Protein AF-A0A7W7U4E7-F1 (afdb_monomer_lite)

Foldseek 3Di:
DDQCLAPDLLVVLVVVLVVVVKDKDKDFPDDQLRFTKIKIWIDHFLDIFIAIATFQANNRRSNRGSVRRVVRVVCVVVVPDVVVVVVVVPPDDDDPPPSQGPVNVCPVPPVPPDDDRGDDGDDDPDPVVRVVVSVVSLVVVVQPDWDKDWPDDPVCPPDTDIDIDGPPDDDPPPVDDGPRNVVVVVVVVDDDDD

pLDDT: mean 81.16, std 17.43, range [37.5, 97.81]

InterPro domains:
  IPR003776 YcaO-like domain [PF02624] (6-170)
  IPR003776 YcaO-like domain [PS51664] (1-194)

Radius of gyration: 18.99 Å; chains: 1; bounding box: 51×54×40 Å

Organism: NCBI:txid2663842

Secondary structure (DSSP, 8-state):
--GGGS-HHHHHHHHHHHHTT-EEEEEE---TT---EEEEEEEETTEEEEEEEE-SSHHHHHHHHHHHHHHHHHHHHHT--HHHHHHHS--S-S-PPP---GGGGGGG--TT--PPPPPP----S-HHHHHHHHHHHHHHTT-----EEE---GGGTT---EEE--TT---S-TT---HHHHHHHHHHHS----

Sequence (194 aa):
MDPDTAPGRAREAAERLRRAGHVVRVLDITSEVEVPTFMVTVWRGLDRAEGYGTHPDPGTAVEMALLEAAQSIACSVAGGREDLTIRARSLGRHERPRPIAHEDAWFWLDPDVITAPLPRGHTGDDVLDDLRWTLRRVADAGVAHVPVLDLSRPETAPGHVVRVIVPGLESNNPFATGERARLTLLRDLLPRWS

Structure (mmCIF, N/CA/C/O backbone):
data_AF-A0A7W7U4E7-F1
#
_entry.id   AF-A0A7W7U4E7-F1
#
loop_
_atom_site.group_PDB
_atom_site.id
_atom_site.type_symbol
_atom_site.label_atom_id
_atom_site.label_alt_id
_atom_site.label_comp_id
_atom_site.label_asym_id
_atom_site.label_entity_id
_atom_site.label_seq_id
_atom_site.pdbx_PDB_ins_code
_atom_site.Cartn_x
_atom_site.Cartn_y
_atom_site.Cartn_z
_atom_site.occupancy
_atom_site.B_iso_or_equiv
_atom_site.auth_seq_id
_atom_site.auth_comp_id
_atom_site.auth_asym_id
_atom_site.auth_atom_id
_atom_site.pdbx_PDB_model_num
ATOM 1 N N . MET A 1 1 ? 1.672 -8.426 -11.308 1.00 82.38 1 MET A N 1
ATOM 2 C CA . MET A 1 1 ? 0.392 -7.904 -11.826 1.00 82.38 1 MET A CA 1
ATOM 3 C C . MET A 1 1 ? 0.635 -7.070 -13.060 1.00 82.38 1 MET A C 1
ATOM 5 O O . MET A 1 1 ? 1.649 -6.378 -13.114 1.00 82.38 1 MET A O 1
ATOM 9 N N . ASP A 1 2 ? -0.253 -7.171 -14.045 1.00 80.75 2 ASP A N 1
ATOM 10 C CA . ASP A 1 2 ? -0.179 -6.355 -15.255 1.00 80.75 2 ASP A CA 1
ATOM 11 C C . ASP A 1 2 ? -0.739 -4.942 -14.988 1.00 80.75 2 ASP A C 1
ATOM 13 O O . ASP A 1 2 ? -1.956 -4.796 -14.828 1.00 80.75 2 ASP A O 1
ATOM 17 N N . PRO A 1 3 ? 0.097 -3.885 -14.934 1.00 75.75 3 PRO A N 1
ATOM 18 C CA . PRO A 1 3 ? -0.392 -2.522 -14.734 1.00 75.75 3 PRO A CA 1
ATOM 19 C C . PRO A 1 3 ? -1.245 -2.017 -15.909 1.00 75.75 3 PRO A C 1
ATOM 21 O O . PRO A 1 3 ? -1.985 -1.053 -15.734 1.00 75.75 3 PRO A O 1
ATOM 24 N N . ASP A 1 4 ? -1.190 -2.657 -17.082 1.00 80.50 4 ASP A N 1
ATOM 25 C CA . ASP A 1 4 ? -2.022 -2.295 -18.233 1.00 80.50 4 ASP A CA 1
ATOM 26 C C . ASP A 1 4 ? -3.486 -2.736 -18.052 1.00 80.50 4 ASP A C 1
ATOM 28 O O . ASP A 1 4 ? -4.386 -2.192 -18.697 1.00 80.50 4 ASP A O 1
ATOM 32 N N . THR A 1 5 ? -3.738 -3.654 -17.111 1.00 80.44 5 THR A N 1
ATOM 33 C CA . THR A 1 5 ? -5.087 -4.047 -16.664 1.00 80.44 5 THR A CA 1
ATOM 34 C C . THR A 1 5 ? -5.645 -3.150 -15.556 1.00 80.44 5 THR A C 1
ATOM 36 O O . THR A 1 5 ? -6.804 -3.304 -15.169 1.00 80.44 5 THR A O 1
ATOM 39 N N . ALA A 1 6 ? -4.844 -2.214 -15.036 1.00 80.81 6 ALA A N 1
ATOM 40 C CA . ALA A 1 6 ? -5.270 -1.311 -13.979 1.00 80.81 6 ALA A CA 1
ATOM 41 C C . ALA A 1 6 ? -6.198 -0.201 -14.518 1.00 80.81 6 ALA A C 1
ATOM 43 O O . ALA A 1 6 ? -6.052 0.238 -15.664 1.00 80.81 6 ALA A O 1
ATOM 44 N N . PRO A 1 7 ? -7.153 0.293 -13.710 1.00 78.50 7 PRO A N 1
ATOM 45 C CA . PRO A 1 7 ? -8.040 1.377 -14.117 1.00 78.50 7 PRO A CA 1
ATOM 46 C C . PRO A 1 7 ? -7.287 2.702 -14.330 1.00 78.50 7 PRO A C 1
ATOM 48 O O . PRO A 1 7 ? -6.162 2.896 -13.867 1.00 78.50 7 PRO A O 1
ATOM 51 N N . GLY A 1 8 ? -7.939 3.617 -15.057 1.00 85.31 8 GLY A N 1
ATOM 52 C CA . GLY A 1 8 ? -7.348 4.750 -15.784 1.00 85.31 8 GLY A CA 1
ATOM 53 C C . GLY A 1 8 ? -6.124 5.430 -15.164 1.00 85.31 8 GLY A C 1
ATOM 54 O O . GLY A 1 8 ? -5.094 5.520 -15.827 1.00 85.31 8 GLY A O 1
ATOM 55 N N . ARG A 1 9 ? -6.207 5.891 -13.910 1.00 90.88 9 ARG A N 1
ATOM 56 C CA . ARG A 1 9 ? -5.117 6.653 -13.275 1.00 90.88 9 ARG A CA 1
ATOM 57 C C . ARG A 1 9 ? -3.878 5.817 -12.966 1.00 90.88 9 ARG A C 1
ATOM 59 O O . ARG A 1 9 ? -2.764 6.269 -13.224 1.00 90.88 9 ARG A O 1
ATOM 66 N N . ALA A 1 10 ? -4.057 4.590 -12.482 1.00 92.19 10 ALA A N 1
ATOM 67 C CA . ALA A 1 10 ? -2.950 3.668 -12.238 1.00 92.19 10 ALA A CA 1
ATOM 68 C C . ALA A 1 10 ? -2.211 3.346 -13.544 1.00 92.19 10 ALA A C 1
ATOM 70 O O . ALA A 1 10 ? -0.985 3.455 -13.621 1.00 92.19 10 ALA A O 1
ATOM 71 N N . ARG A 1 11 ? -2.962 3.036 -14.607 1.00 93.06 11 ARG A N 1
ATOM 72 C CA . ARG A 1 11 ? -2.384 2.798 -15.932 1.00 93.06 11 ARG A CA 1
ATOM 73 C C . ARG A 1 11 ? -1.654 4.034 -16.462 1.00 93.06 11 ARG A C 1
ATOM 75 O O . ARG A 1 11 ? -0.524 3.922 -16.932 1.00 93.06 11 ARG A O 1
ATOM 82 N N . GLU A 1 12 ? -2.250 5.219 -16.343 1.00 94.31 12 GLU A N 1
ATOM 83 C CA . GLU A 1 12 ? -1.622 6.471 -16.774 1.00 94.31 12 GLU A CA 1
ATOM 84 C C . GLU A 1 12 ? -0.296 6.734 -16.038 1.00 94.31 12 GLU A C 1
ATOM 86 O O . GLU A 1 12 ? 0.702 7.111 -16.662 1.00 94.31 12 GLU A O 1
ATOM 91 N N . ALA A 1 13 ? -0.255 6.513 -14.721 1.00 94.38 13 ALA A N 1
ATOM 92 C CA . ALA A 1 13 ? 0.961 6.653 -13.925 1.00 94.38 13 ALA A CA 1
ATOM 93 C C . ALA A 1 13 ? 2.056 5.670 -14.379 1.00 94.38 13 ALA A C 1
ATOM 95 O O . ALA A 1 13 ? 3.207 6.074 -14.579 1.00 94.38 13 ALA A O 1
ATOM 96 N N . ALA A 1 14 ? 1.698 4.406 -14.628 1.00 94.38 14 ALA A N 1
ATOM 97 C CA . ALA A 1 14 ? 2.624 3.401 -15.146 1.00 94.38 14 ALA A CA 1
ATOM 98 C C . ALA A 1 14 ? 3.159 3.768 -16.542 1.00 94.38 14 ALA A C 1
ATOM 100 O O . ALA A 1 14 ? 4.367 3.691 -16.783 1.00 94.38 14 ALA A O 1
ATOM 101 N N . GLU A 1 15 ? 2.296 4.229 -17.451 1.00 94.75 15 GLU A N 1
ATOM 102 C CA . GLU A 1 15 ? 2.693 4.692 -18.786 1.00 94.75 15 GLU A CA 1
ATOM 103 C C . GLU A 1 15 ? 3.637 5.902 -18.717 1.00 94.75 15 GLU A C 1
ATOM 105 O O . GLU A 1 15 ? 4.620 5.963 -19.459 1.00 94.75 15 GLU A O 1
ATOM 110 N N . ARG A 1 16 ? 3.380 6.866 -17.821 1.00 95.25 16 ARG A N 1
ATOM 111 C CA . ARG A 1 16 ? 4.257 8.032 -17.607 1.00 95.25 16 ARG A CA 1
ATOM 112 C C . ARG A 1 16 ? 5.653 7.610 -17.143 1.00 95.25 16 ARG A C 1
ATOM 114 O O . ARG A 1 16 ? 6.639 8.089 -17.703 1.00 95.25 16 ARG A O 1
ATOM 121 N N . LEU A 1 17 ? 5.741 6.691 -16.180 1.00 94.12 17 LEU A N 1
ATOM 122 C CA . LEU A 1 17 ? 7.013 6.148 -15.689 1.00 94.12 17 LEU A CA 1
ATOM 123 C C . LEU A 1 17 ? 7.771 5.396 -16.794 1.00 94.12 17 LEU A C 1
ATOM 125 O O . LEU A 1 17 ? 8.955 5.656 -17.016 1.00 94.12 17 LEU A O 1
ATOM 129 N N . ARG A 1 18 ? 7.080 4.533 -17.548 1.00 94.12 18 ARG A N 1
ATOM 130 C CA . ARG A 1 18 ? 7.664 3.802 -18.685 1.00 94.12 18 ARG A CA 1
ATOM 131 C C . ARG A 1 18 ? 8.194 4.746 -19.765 1.00 94.12 18 ARG A C 1
ATOM 133 O O . ARG A 1 18 ? 9.319 4.575 -20.227 1.00 94.12 18 ARG A O 1
ATOM 140 N N . ARG A 1 19 ? 7.439 5.793 -20.122 1.00 95.38 19 ARG A N 1
ATOM 141 C CA . ARG A 1 19 ? 7.876 6.824 -21.086 1.00 95.38 19 ARG A CA 1
ATOM 142 C C . ARG A 1 19 ? 9.098 7.610 -20.616 1.00 95.38 19 ARG A C 1
ATOM 144 O O . ARG A 1 19 ? 9.885 8.046 -21.449 1.00 95.38 19 ARG A O 1
ATOM 151 N N . ALA A 1 20 ? 9.283 7.766 -19.308 1.00 92.75 20 ALA A N 1
ATOM 152 C CA . ALA A 1 20 ? 10.484 8.363 -18.726 1.00 92.75 20 ALA A CA 1
ATOM 153 C C . ALA A 1 20 ? 11.697 7.402 -18.689 1.00 92.75 20 ALA A C 1
ATOM 155 O O . ALA A 1 20 ? 12.756 7.763 -18.172 1.00 92.75 20 ALA A O 1
ATOM 156 N N . GLY A 1 21 ? 11.567 6.197 -19.257 1.00 91.25 21 GLY A N 1
ATOM 157 C CA . GLY A 1 21 ? 12.629 5.198 -19.352 1.00 91.25 21 GLY A CA 1
ATOM 158 C C . GLY A 1 21 ? 12.721 4.272 -18.142 1.00 91.25 21 GLY A C 1
ATOM 159 O O . GLY A 1 21 ? 13.743 3.605 -17.983 1.00 91.25 21 GLY A O 1
ATOM 160 N N . HIS A 1 22 ? 11.694 4.235 -17.284 1.00 91.25 22 HIS A N 1
ATOM 161 C CA . HIS A 1 22 ? 11.667 3.313 -16.155 1.00 91.25 22 HIS A CA 1
ATOM 162 C C . HIS A 1 22 ? 11.083 1.951 -16.538 1.00 91.25 22 HIS A C 1
ATOM 164 O O . HIS A 1 22 ? 10.021 1.854 -17.154 1.00 91.25 22 HIS A O 1
ATOM 170 N N . VAL A 1 23 ? 11.725 0.883 -16.079 1.00 89.94 23 VAL A N 1
ATOM 171 C CA . VAL A 1 23 ? 11.101 -0.438 -15.999 1.00 89.94 23 VAL A CA 1
ATOM 172 C C . VAL A 1 23 ? 10.193 -0.446 -14.775 1.00 89.94 23 VAL A C 1
ATOM 174 O O . VAL A 1 23 ? 10.655 -0.137 -13.683 1.00 89.94 23 VAL A O 1
ATOM 177 N N . VAL A 1 24 ? 8.914 -0.789 -14.947 1.00 90.06 24 VAL A N 1
ATOM 178 C CA . VAL A 1 24 ? 7.913 -0.834 -13.865 1.00 90.06 24 VAL A CA 1
ATOM 179 C C . VAL A 1 24 ? 7.523 -2.284 -13.591 1.00 90.06 24 VAL A C 1
ATOM 181 O O . VAL A 1 24 ? 7.241 -3.041 -14.529 1.00 90.06 24 VAL A O 1
ATOM 184 N N . ARG A 1 25 ? 7.492 -2.680 -12.318 1.00 88.94 25 ARG A N 1
ATOM 185 C CA . ARG A 1 25 ? 6.944 -3.964 -11.862 1.00 88.94 25 ARG A CA 1
ATOM 186 C C . ARG A 1 25 ? 5.969 -3.737 -10.720 1.00 88.94 25 ARG A C 1
ATOM 188 O O . ARG A 1 25 ? 6.231 -2.919 -9.846 1.00 88.94 25 ARG A O 1
ATOM 195 N N . VAL A 1 26 ? 4.869 -4.483 -10.747 1.00 90.50 26 VAL A N 1
ATOM 196 C CA . VAL A 1 26 ? 3.835 -4.478 -9.711 1.00 90.50 26 VAL A CA 1
ATOM 197 C C . VAL A 1 26 ? 3.745 -5.883 -9.131 1.00 90.50 26 VAL A C 1
ATOM 199 O O . VAL A 1 26 ? 3.406 -6.828 -9.851 1.00 90.50 26 VAL A O 1
ATOM 202 N N . LEU A 1 27 ? 4.051 -6.018 -7.847 1.00 89.31 27 LEU A N 1
ATOM 203 C CA . LEU A 1 27 ? 3.902 -7.244 -7.079 1.00 89.31 27 LEU A CA 1
ATOM 204 C C . LEU A 1 27 ? 2.657 -7.131 -6.201 1.00 89.31 27 LEU A C 1
ATOM 206 O O . LEU A 1 27 ? 2.470 -6.132 -5.511 1.00 89.31 27 LEU A O 1
ATOM 210 N N . ASP A 1 28 ? 1.818 -8.158 -6.244 1.00 90.50 28 ASP A N 1
ATOM 211 C CA . ASP A 1 28 ? 0.749 -8.333 -5.266 1.00 90.50 28 ASP A CA 1
ATOM 212 C C . ASP A 1 28 ? 1.358 -8.940 -4.002 1.00 90.50 28 ASP A C 1
ATOM 214 O O . ASP A 1 28 ? 1.976 -10.005 -4.054 1.00 90.50 28 ASP A O 1
ATOM 218 N N . ILE A 1 29 ? 1.238 -8.211 -2.898 1.00 89.94 29 ILE A N 1
ATOM 219 C CA . ILE A 1 29 ? 1.704 -8.614 -1.571 1.00 89.94 29 ILE A CA 1
ATOM 220 C C . ILE A 1 29 ? 0.529 -8.656 -0.583 1.00 89.94 29 ILE A C 1
ATOM 222 O O . ILE A 1 29 ? 0.727 -8.505 0.625 1.00 89.94 29 ILE A O 1
ATOM 226 N N . THR A 1 30 ? -0.701 -8.828 -1.084 1.00 91.56 30 THR A N 1
ATOM 227 C CA . THR A 1 30 ? -1.892 -8.982 -0.254 1.00 91.56 30 THR A CA 1
ATOM 228 C C . THR A 1 30 ? -1.708 -10.144 0.714 1.00 91.56 30 THR A C 1
ATOM 230 O O . THR A 1 30 ? -1.445 -11.287 0.340 1.00 91.56 30 THR A O 1
ATOM 233 N N . SER A 1 31 ? -1.835 -9.810 1.996 1.00 90.38 31 SER A N 1
ATOM 234 C CA . SER A 1 31 ? -1.739 -10.758 3.103 1.00 90.38 31 SER A CA 1
ATOM 235 C C . SER A 1 31 ? -3.065 -11.486 3.343 1.00 90.38 31 SER A C 1
ATOM 237 O O . SER A 1 31 ? -4.081 -11.189 2.717 1.00 90.38 31 SER A O 1
ATOM 239 N N . GLU A 1 32 ? -3.082 -12.389 4.318 1.00 89.38 32 GLU A N 1
ATOM 240 C CA . GLU A 1 32 ? -4.283 -13.064 4.823 1.00 89.38 32 GLU A CA 1
ATOM 241 C C . GLU A 1 32 ? -5.338 -12.119 5.423 1.00 89.38 32 GLU A C 1
ATOM 243 O O . GLU A 1 32 ? -6.442 -12.554 5.723 1.00 89.38 32 GLU A O 1
ATOM 248 N N . VAL A 1 33 ? -5.020 -10.828 5.583 1.00 92.56 33 VAL A N 1
ATOM 249 C CA . VAL A 1 33 ? -6.010 -9.790 5.914 1.00 92.56 33 VAL A CA 1
ATOM 250 C C . VAL A 1 33 ? -6.931 -9.494 4.724 1.00 92.56 33 VAL A C 1
ATOM 252 O O . VAL A 1 33 ? -7.998 -8.930 4.908 1.00 92.56 33 VAL A O 1
ATOM 255 N N . GLU A 1 34 ? -6.550 -9.879 3.502 1.00 93.88 34 GLU A N 1
ATOM 256 C CA . GLU A 1 34 ? -7.375 -9.757 2.289 1.00 93.88 34 GLU A CA 1
ATOM 257 C C . GLU A 1 34 ? -7.762 -8.314 1.919 1.00 93.88 34 GLU A C 1
ATOM 259 O O . GLU A 1 34 ? -8.766 -8.072 1.248 1.00 93.88 34 GLU A O 1
ATOM 264 N N . VAL A 1 35 ? -6.949 -7.335 2.324 1.00 95.56 35 VAL A N 1
ATOM 265 C CA . VAL A 1 35 ? -7.007 -5.977 1.770 1.00 95.56 35 VAL A CA 1
ATOM 266 C C . VAL A 1 35 ? -6.006 -5.904 0.610 1.00 95.56 35 VAL A C 1
ATOM 268 O O . VAL A 1 35 ? -4.852 -6.304 0.797 1.00 95.56 35 VAL A O 1
ATOM 271 N N . PRO A 1 36 ? -6.408 -5.437 -0.587 1.00 95.69 36 PRO A N 1
ATOM 272 C CA . PRO A 1 36 ? -5.497 -5.300 -1.718 1.00 95.69 36 PRO A CA 1
ATOM 273 C C . PRO A 1 36 ? -4.276 -4.450 -1.356 1.00 95.69 36 PRO A C 1
ATOM 275 O O . PRO A 1 36 ? -4.413 -3.280 -0.987 1.00 95.69 36 PRO A O 1
ATOM 278 N N . THR A 1 37 ? -3.086 -5.043 -1.464 1.00 95.38 37 THR A N 1
ATOM 279 C CA . THR A 1 37 ? -1.813 -4.404 -1.139 1.00 95.38 37 THR A CA 1
ATOM 280 C C . THR A 1 37 ? -0.788 -4.740 -2.207 1.00 95.38 37 THR A C 1
ATOM 282 O O . THR A 1 37 ? -0.509 -5.906 -2.478 1.00 95.38 37 THR A O 1
ATOM 285 N N . PHE A 1 38 ? -0.179 -3.711 -2.783 1.00 94.56 38 PHE A N 1
ATOM 286 C CA . PHE A 1 38 ? 0.784 -3.858 -3.862 1.00 94.56 38 PHE A CA 1
ATOM 287 C C . PHE A 1 38 ? 2.096 -3.178 -3.517 1.00 94.56 38 PHE A C 1
ATOM 289 O O . PHE A 1 38 ? 2.121 -2.095 -2.930 1.00 94.56 38 PHE A O 1
ATOM 296 N N . MET A 1 39 ? 3.183 -3.807 -3.944 1.00 94.12 39 MET A N 1
ATOM 297 C CA . MET A 1 39 ? 4.498 -3.194 -4.012 1.00 94.12 39 MET A CA 1
ATOM 298 C C . MET A 1 39 ? 4.810 -2.897 -5.471 1.00 94.12 39 MET A C 1
ATOM 300 O O . MET A 1 39 ? 4.721 -3.767 -6.338 1.00 94.12 39 MET A O 1
ATOM 304 N N . VAL A 1 40 ? 5.207 -1.665 -5.743 1.00 93.06 40 VAL A N 1
ATOM 305 C CA . VAL A 1 40 ? 5.717 -1.252 -7.041 1.00 93.06 40 VAL A CA 1
ATOM 306 C C . VAL A 1 40 ? 7.205 -1.028 -6.924 1.00 93.06 40 VAL A C 1
ATOM 308 O O . VAL A 1 40 ? 7.676 -0.367 -6.001 1.00 93.06 40 VAL A O 1
ATOM 311 N N . THR A 1 41 ? 7.945 -1.531 -7.899 1.00 90.81 41 THR A N 1
ATOM 312 C CA . THR A 1 41 ? 9.362 -1.223 -8.037 1.00 90.81 41 THR A CA 1
ATOM 313 C C . THR A 1 41 ? 9.623 -0.659 -9.423 1.00 90.81 41 THR A C 1
ATOM 315 O O . THR A 1 41 ? 9.118 -1.169 -10.430 1.00 90.81 41 THR A O 1
ATOM 318 N N . VAL A 1 42 ? 10.397 0.423 -9.461 1.00 91.00 42 VAL A N 1
ATOM 319 C CA . VAL A 1 42 ? 10.785 1.111 -10.689 1.00 91.00 42 VAL A CA 1
ATOM 320 C C . VAL A 1 42 ? 12.300 1.190 -10.797 1.00 91.00 42 VAL A C 1
ATOM 322 O O . VAL A 1 42 ? 12.982 1.505 -9.821 1.00 91.00 42 VAL A O 1
ATOM 325 N N . TRP A 1 43 ? 12.822 0.933 -11.995 1.00 87.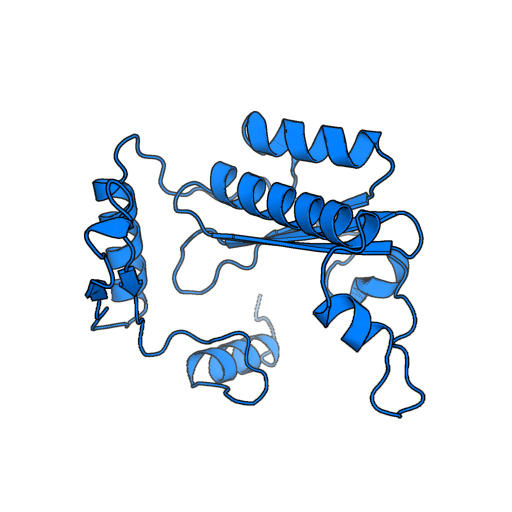88 43 TRP A N 1
ATOM 326 C CA . TRP A 1 43 ? 14.257 0.970 -12.279 1.00 87.88 43 TRP A CA 1
ATOM 327 C C . TRP A 1 43 ? 14.574 1.855 -13.468 1.00 87.88 43 TRP A C 1
ATOM 329 O O . TRP A 1 43 ? 13.860 1.811 -14.465 1.00 87.88 43 TRP A O 1
ATOM 339 N N . ARG A 1 44 ? 15.681 2.594 -13.402 1.00 85.94 44 ARG A N 1
ATOM 340 C CA . ARG A 1 44 ? 16.305 3.241 -14.563 1.00 85.94 44 ARG A CA 1
ATOM 341 C C . ARG A 1 44 ? 17.819 3.074 -14.465 1.00 85.94 44 ARG A C 1
ATOM 343 O O . ARG A 1 44 ? 18.474 3.742 -13.676 1.00 85.94 44 ARG A O 1
ATOM 350 N N . GLY A 1 45 ? 18.376 2.152 -15.248 1.00 81.75 45 GLY A N 1
ATOM 351 C CA . GLY A 1 45 ? 19.760 1.716 -15.052 1.00 81.75 45 GLY A CA 1
ATOM 352 C C . GLY A 1 45 ? 19.925 1.054 -13.681 1.00 81.75 45 GLY A C 1
ATOM 353 O O . GLY A 1 45 ? 19.245 0.073 -13.390 1.00 81.75 45 GLY A O 1
ATOM 354 N N . LEU A 1 46 ? 20.804 1.607 -12.840 1.00 74.38 46 LEU A N 1
ATOM 355 C CA . LEU A 1 46 ? 21.043 1.126 -11.471 1.00 74.38 46 LEU A CA 1
ATOM 356 C C . LEU A 1 46 ? 20.190 1.842 -10.412 1.00 74.38 46 LEU A C 1
ATOM 358 O O . LEU A 1 46 ? 20.183 1.422 -9.254 1.00 74.38 46 LEU A O 1
ATOM 362 N N . ASP A 1 47 ? 19.478 2.907 -10.790 1.00 79.56 47 ASP A N 1
ATOM 363 C CA . ASP A 1 47 ? 18.600 3.628 -9.874 1.00 79.56 47 ASP A CA 1
ATOM 364 C C . ASP A 1 47 ? 17.319 2.826 -9.654 1.00 79.56 47 ASP A C 1
ATOM 366 O O . ASP A 1 47 ? 16.635 2.457 -10.614 1.00 79.56 47 ASP A O 1
ATOM 370 N N . ARG A 1 48 ? 16.990 2.580 -8.383 1.00 84.56 48 ARG A N 1
ATOM 371 C CA . ARG A 1 48 ? 15.805 1.836 -7.949 1.00 84.56 48 ARG A CA 1
ATOM 372 C C . ARG A 1 48 ? 14.994 2.663 -6.964 1.00 84.56 48 ARG A C 1
ATOM 374 O O . ARG A 1 48 ? 15.549 3.208 -6.011 1.00 84.56 48 ARG A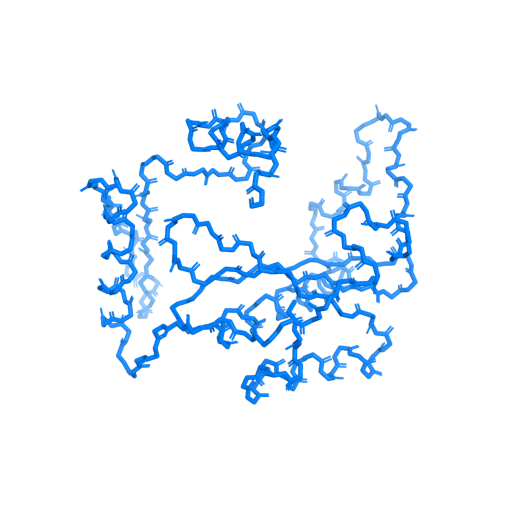 O 1
ATOM 381 N N . ALA A 1 49 ? 13.682 2.679 -7.155 1.00 89.44 49 ALA A N 1
ATOM 382 C CA . ALA A 1 49 ? 12.735 3.189 -6.177 1.00 89.44 49 ALA A CA 1
ATOM 383 C C . ALA A 1 49 ? 11.580 2.207 -5.983 1.00 89.44 49 ALA A C 1
ATOM 385 O O . ALA A 1 49 ? 11.244 1.429 -6.878 1.00 89.44 49 ALA A O 1
ATOM 386 N N . GLU A 1 50 ? 10.992 2.251 -4.796 1.00 90.75 50 GLU A N 1
ATOM 387 C CA . GLU A 1 50 ? 9.880 1.403 -4.387 1.00 90.75 50 GLU A CA 1
ATOM 388 C C . GLU A 1 50 ? 8.741 2.270 -3.865 1.00 90.75 50 GLU A C 1
ATOM 390 O O . GLU A 1 50 ? 8.969 3.373 -3.363 1.00 90.75 50 GLU A O 1
ATOM 395 N N . GLY A 1 51 ? 7.530 1.750 -3.988 1.00 94.12 51 GLY A N 1
ATOM 396 C CA . GLY A 1 51 ? 6.333 2.313 -3.389 1.00 94.12 51 GLY A CA 1
ATOM 397 C C . GLY A 1 51 ? 5.366 1.206 -3.005 1.00 94.12 51 GLY A C 1
ATOM 398 O O . GLY A 1 51 ? 5.397 0.114 -3.578 1.00 94.12 51 GLY A O 1
ATOM 399 N N . TYR A 1 52 ? 4.524 1.487 -2.024 1.00 95.75 52 TYR A N 1
ATOM 400 C CA . TYR A 1 52 ? 3.605 0.545 -1.417 1.00 95.75 52 TYR A CA 1
ATOM 401 C C . TYR A 1 52 ? 2.213 1.173 -1.383 1.00 95.75 52 TYR A C 1
ATOM 403 O O . TYR A 1 52 ? 2.027 2.347 -1.086 1.00 95.75 52 TYR A O 1
ATOM 411 N N . GLY A 1 53 ? 1.192 0.391 -1.695 1.00 96.62 53 GLY A N 1
ATOM 412 C CA . GLY A 1 53 ? -0.174 0.894 -1.713 1.00 96.62 53 GLY A CA 1
ATOM 413 C C . GLY A 1 53 ? -1.115 -0.143 -1.158 1.00 96.62 53 GLY A C 1
ATOM 414 O O . GLY A 1 53 ? -1.043 -1.300 -1.551 1.00 96.62 53 GLY A O 1
ATOM 415 N N . THR A 1 54 ? -1.973 0.266 -0.227 1.00 96.19 54 THR A N 1
ATOM 416 C CA . THR A 1 54 ? -3.023 -0.575 0.356 1.00 96.19 54 THR A CA 1
ATOM 417 C C . THR A 1 54 ? -4.335 0.177 0.282 1.00 96.19 54 THR A C 1
ATOM 419 O O . THR A 1 54 ? -4.423 1.289 0.802 1.00 96.19 54 THR A O 1
ATOM 422 N N . HIS A 1 55 ? -5.341 -0.414 -0.356 1.00 95.81 55 HIS A N 1
ATOM 423 C CA . HIS A 1 55 ? -6.661 0.195 -0.495 1.00 95.81 55 HIS A CA 1
ATOM 424 C C . HIS A 1 55 ? -7.721 -0.882 -0.787 1.00 95.81 55 HIS A C 1
ATOM 426 O O . HIS A 1 55 ? -7.391 -1.863 -1.453 1.00 95.81 55 HIS A O 1
ATOM 432 N N . PRO A 1 56 ? -8.984 -0.726 -0.339 1.00 95.75 56 PRO A N 1
ATOM 433 C CA . PRO A 1 56 ? -10.074 -1.639 -0.701 1.00 95.75 56 PRO A CA 1
ATOM 434 C C . PRO A 1 56 ? -10.235 -1.829 -2.214 1.00 95.75 56 PRO A C 1
ATOM 436 O O . PRO A 1 56 ? -10.412 -2.958 -2.674 1.00 95.75 56 PRO A O 1
ATOM 439 N N . ASP A 1 57 ? -10.119 -0.737 -2.976 1.00 94.12 57 ASP A N 1
ATOM 440 C CA . ASP A 1 57 ? -10.032 -0.750 -4.441 1.00 94.12 57 ASP A CA 1
ATOM 441 C C . ASP A 1 57 ? -8.588 -1.056 -4.905 1.00 94.12 57 ASP A C 1
ATOM 443 O O . ASP A 1 57 ? -7.695 -0.223 -4.703 1.00 94.12 57 ASP A O 1
ATOM 447 N N . PRO A 1 58 ? -8.343 -2.193 -5.586 1.00 93.56 58 PRO A N 1
ATOM 448 C CA . PRO A 1 58 ? -7.029 -2.573 -6.097 1.00 93.56 58 PRO A CA 1
ATOM 449 C C . PRO A 1 58 ? -6.440 -1.564 -7.084 1.00 93.56 58 PRO A C 1
ATOM 451 O O . PRO A 1 58 ? -5.223 -1.387 -7.128 1.00 93.56 58 PRO A O 1
ATOM 454 N N . GLY A 1 59 ? -7.283 -0.893 -7.874 1.00 93.62 59 GLY A N 1
ATOM 455 C CA . GLY A 1 59 ? -6.832 0.125 -8.818 1.00 93.62 59 GLY A CA 1
ATOM 456 C C . GLY A 1 59 ? -6.202 1.313 -8.104 1.00 93.62 59 GLY A C 1
ATOM 457 O O . GLY A 1 59 ? -5.082 1.713 -8.425 1.00 93.62 59 GLY A O 1
ATOM 458 N N . THR A 1 60 ? -6.893 1.807 -7.078 1.00 94.38 60 THR A N 1
ATOM 459 C CA . THR A 1 60 ? -6.397 2.864 -6.192 1.00 94.38 60 THR A CA 1
ATOM 460 C C . THR A 1 60 ? -5.135 2.425 -5.442 1.00 94.38 60 THR A C 1
ATOM 462 O O . THR A 1 60 ? -4.172 3.186 -5.366 1.00 94.38 60 THR A O 1
ATOM 465 N N . ALA A 1 61 ? -5.077 1.183 -4.948 1.00 95.75 61 ALA A N 1
ATOM 466 C CA . ALA A 1 61 ? -3.887 0.660 -4.272 1.00 95.75 61 ALA A CA 1
ATOM 467 C C . ALA A 1 61 ? -2.649 0.652 -5.195 1.00 95.75 61 ALA A C 1
ATOM 469 O O . ALA A 1 61 ? -1.567 1.078 -4.791 1.00 95.75 61 ALA A O 1
ATOM 470 N N . VAL A 1 62 ? -2.798 0.224 -6.453 1.00 96.00 62 VAL A N 1
ATOM 471 C CA . VAL A 1 62 ? -1.704 0.262 -7.441 1.00 96.00 62 VAL A CA 1
ATOM 472 C C . VAL A 1 62 ? -1.320 1.695 -7.805 1.00 96.00 62 VAL A C 1
ATOM 474 O O . VAL A 1 62 ? -0.129 1.989 -7.916 1.00 96.00 62 VAL A O 1
ATOM 477 N N . GLU A 1 63 ? -2.295 2.596 -7.965 1.00 96.44 63 GLU A N 1
ATOM 478 C CA . GLU A 1 63 ? -2.033 4.022 -8.193 1.00 96.44 63 GLU A CA 1
ATOM 479 C C . GLU A 1 63 ? -1.177 4.611 -7.064 1.00 96.44 63 GLU A C 1
ATOM 481 O O . GLU A 1 63 ? -0.138 5.212 -7.340 1.00 96.44 63 GLU A O 1
ATOM 486 N N . MET A 1 64 ? -1.552 4.377 -5.802 1.00 96.94 64 MET A N 1
ATOM 487 C CA . MET A 1 64 ? -0.788 4.833 -4.637 1.00 96.94 64 MET A CA 1
ATOM 488 C C . MET A 1 64 ? 0.651 4.312 -4.657 1.00 96.94 64 MET A C 1
ATOM 490 O O . MET A 1 64 ? 1.585 5.097 -4.498 1.00 96.94 64 MET A O 1
ATOM 494 N N . ALA A 1 65 ? 0.843 3.016 -4.923 1.00 97.06 65 ALA A N 1
ATOM 495 C CA . ALA A 1 65 ? 2.172 2.412 -4.973 1.00 97.06 65 ALA A CA 1
ATOM 496 C C . ALA A 1 65 ? 3.042 3.004 -6.102 1.00 97.06 65 ALA A C 1
ATOM 498 O O . ALA A 1 65 ? 4.229 3.274 -5.905 1.00 97.06 65 ALA A O 1
ATOM 499 N N . LEU A 1 66 ? 2.462 3.257 -7.284 1.00 96.31 66 LEU A N 1
ATOM 500 C CA . LEU A 1 66 ? 3.152 3.916 -8.402 1.00 96.31 66 LEU A CA 1
ATOM 501 C C . LEU A 1 66 ? 3.553 5.353 -8.054 1.00 96.31 66 LEU A C 1
ATOM 503 O O . LEU A 1 66 ? 4.673 5.773 -8.359 1.00 96.31 66 LEU A O 1
ATOM 507 N N . LEU A 1 67 ? 2.649 6.105 -7.424 1.00 96.50 67 LEU A N 1
ATOM 508 C CA . LEU A 1 67 ? 2.896 7.488 -7.024 1.00 96.50 67 LEU A CA 1
ATOM 509 C C . LEU A 1 67 ? 3.947 7.582 -5.915 1.00 96.50 67 LEU A C 1
ATOM 511 O O . LEU A 1 67 ? 4.802 8.462 -5.980 1.00 96.50 67 LEU A O 1
ATOM 515 N N . GLU A 1 68 ? 3.959 6.661 -4.951 1.00 96.25 68 GLU A N 1
ATOM 516 C CA . GLU A 1 68 ? 4.999 6.612 -3.918 1.00 96.25 68 GLU A CA 1
ATOM 517 C C . GLU A 1 68 ? 6.377 6.276 -4.512 1.00 96.25 68 GLU A C 1
ATOM 519 O O . GLU A 1 68 ? 7.376 6.920 -4.174 1.00 96.25 68 GLU A O 1
ATOM 524 N N . ALA A 1 69 ? 6.447 5.345 -5.470 1.00 94.12 69 ALA A N 1
ATOM 525 C CA . ALA A 1 69 ? 7.691 5.051 -6.182 1.00 94.12 69 ALA A CA 1
ATOM 526 C C . ALA A 1 69 ? 8.197 6.277 -6.970 1.00 94.12 69 ALA A C 1
ATOM 528 O O . ALA A 1 69 ? 9.389 6.600 -6.941 1.00 94.12 69 ALA A O 1
ATOM 529 N N . ALA A 1 70 ? 7.290 7.009 -7.626 1.00 93.38 70 ALA A N 1
ATOM 530 C CA . ALA A 1 70 ? 7.612 8.257 -8.317 1.00 93.38 70 ALA A CA 1
ATOM 531 C C . ALA A 1 70 ? 8.075 9.357 -7.344 1.00 93.38 70 ALA A C 1
ATOM 533 O O . ALA A 1 70 ? 9.049 10.061 -7.624 1.00 93.38 70 ALA A O 1
ATOM 534 N N . GLN A 1 71 ? 7.426 9.480 -6.181 1.00 92.06 71 GLN A N 1
ATOM 535 C CA . GLN A 1 71 ? 7.826 10.411 -5.128 1.00 92.06 71 GLN A CA 1
ATOM 536 C C . GLN A 1 71 ? 9.232 10.087 -4.612 1.00 92.06 71 GLN A C 1
ATOM 538 O O . GLN A 1 71 ? 10.040 10.996 -4.439 1.00 92.06 71 GLN A O 1
ATOM 543 N N . SER A 1 72 ? 9.559 8.808 -4.425 1.00 87.56 72 SER A N 1
ATOM 544 C CA . SER A 1 72 ? 10.894 8.371 -4.005 1.00 87.56 72 SER A CA 1
ATOM 545 C C . SER A 1 72 ? 11.985 8.797 -4.997 1.00 87.56 72 SER A C 1
ATOM 547 O O . SER A 1 72 ? 13.030 9.305 -4.577 1.00 87.56 72 SER A O 1
ATOM 549 N N . ILE A 1 73 ? 11.729 8.693 -6.310 1.00 86.81 73 ILE A N 1
ATOM 550 C CA . ILE A 1 73 ? 12.628 9.231 -7.348 1.00 86.81 73 ILE A CA 1
ATOM 551 C C . ILE A 1 73 ? 12.766 10.751 -7.198 1.00 86.81 73 ILE A C 1
ATOM 553 O O . ILE A 1 73 ? 13.883 11.269 -7.143 1.00 86.81 73 ILE A O 1
ATOM 557 N N . ALA A 1 74 ? 11.644 11.472 -7.111 1.00 85.44 74 ALA A N 1
ATOM 558 C CA . ALA A 1 74 ? 11.637 12.932 -7.032 1.00 85.44 74 ALA A CA 1
ATOM 559 C C . ALA A 1 74 ? 12.388 13.453 -5.794 1.00 85.44 74 ALA A C 1
ATOM 561 O O . ALA A 1 74 ? 13.202 14.369 -5.909 1.00 85.44 74 ALA A O 1
ATOM 562 N N . CYS A 1 75 ? 12.181 12.837 -4.626 1.00 78.12 75 CYS A N 1
ATOM 563 C CA . CYS A 1 75 ? 12.894 13.169 -3.393 1.00 78.12 75 CYS A CA 1
ATOM 564 C C . CYS A 1 75 ? 14.404 12.927 -3.512 1.00 78.12 75 CYS A C 1
ATOM 566 O O . CYS A 1 75 ? 15.184 13.749 -3.028 1.00 78.12 75 CYS A O 1
ATOM 568 N N . SER A 1 76 ? 14.816 11.834 -4.165 1.00 74.69 76 SER A N 1
ATOM 569 C CA . SER A 1 76 ? 16.234 11.542 -4.402 1.00 74.69 76 SER A CA 1
ATOM 570 C C . SER A 1 76 ? 16.884 12.587 -5.311 1.00 74.69 76 SER A C 1
ATOM 572 O O . SER A 1 76 ? 17.968 13.076 -5.005 1.00 74.69 76 SER A O 1
ATOM 574 N N . VAL A 1 77 ? 16.212 12.971 -6.402 1.00 74.50 77 VAL A N 1
ATOM 575 C CA . VAL A 1 77 ? 16.708 13.987 -7.350 1.00 74.50 77 VAL A CA 1
ATOM 576 C C . VAL A 1 77 ? 16.781 15.372 -6.708 1.00 74.50 77 VAL A C 1
ATOM 578 O O . VAL A 1 77 ? 17.748 16.098 -6.921 1.00 74.50 77 VAL A O 1
ATOM 581 N N . ALA A 1 78 ? 15.784 15.739 -5.900 1.00 72.38 78 ALA A N 1
ATOM 582 C CA . ALA A 1 78 ? 15.736 17.036 -5.231 1.00 72.38 78 ALA A CA 1
ATOM 583 C C . ALA A 1 78 ? 16.770 17.186 -4.098 1.00 72.38 78 ALA A C 1
ATOM 585 O O . ALA A 1 78 ? 16.949 18.289 -3.587 1.00 72.38 78 ALA A O 1
ATOM 586 N N . GLY A 1 79 ? 17.424 16.098 -3.666 1.00 62.72 79 GLY A N 1
ATOM 587 C CA . GLY A 1 79 ? 18.400 16.117 -2.570 1.00 62.72 79 GLY A CA 1
ATOM 588 C C . GLY A 1 79 ? 17.818 16.525 -1.206 1.00 62.72 79 GLY A C 1
ATOM 589 O O . GLY A 1 79 ? 18.568 16.860 -0.295 1.00 62.72 79 GLY A O 1
ATOM 590 N N . GLY A 1 80 ? 16.490 16.519 -1.052 1.00 54.84 80 GLY A N 1
ATOM 591 C CA . GLY A 1 80 ? 15.778 17.184 0.049 1.00 54.84 80 GLY A CA 1
ATOM 592 C C . GLY A 1 80 ? 15.620 16.384 1.349 1.00 54.84 80 GLY A C 1
ATOM 593 O O . GLY A 1 80 ? 14.819 16.771 2.194 1.00 54.84 80 GLY A O 1
ATOM 594 N N . ARG A 1 81 ? 16.317 15.253 1.516 1.00 49.66 81 ARG A N 1
ATOM 595 C CA . ARG A 1 81 ? 16.159 14.334 2.662 1.00 49.66 81 ARG A CA 1
ATOM 596 C C . ARG A 1 81 ? 17.508 14.077 3.344 1.00 49.66 81 ARG A C 1
ATOM 598 O O . ARG A 1 81 ? 18.401 13.467 2.756 1.00 49.66 81 ARG A O 1
ATOM 605 N N . GLU A 1 82 ? 17.654 14.500 4.601 1.00 52.47 82 GLU A N 1
ATOM 606 C CA . GLU A 1 82 ? 18.862 14.249 5.410 1.00 52.47 82 GLU A CA 1
ATOM 607 C C . GLU A 1 82 ? 19.088 12.749 5.690 1.00 52.47 82 GLU A C 1
ATOM 609 O O . GLU A 1 82 ? 20.228 12.296 5.754 1.00 52.47 82 GLU A O 1
ATOM 614 N N . ASP A 1 83 ? 18.048 11.921 5.749 1.00 55.78 83 ASP A N 1
ATOM 615 C CA . ASP A 1 83 ? 18.149 10.459 5.884 1.00 55.78 83 ASP A CA 1
ATOM 616 C C . ASP A 1 83 ? 18.682 9.762 4.615 1.00 55.78 83 ASP A C 1
ATOM 618 O O . ASP A 1 83 ? 19.398 8.761 4.715 1.00 55.78 83 ASP A O 1
ATOM 622 N N . LEU A 1 84 ? 18.461 10.334 3.423 1.00 47.41 84 LEU A N 1
ATOM 623 C CA . LEU A 1 84 ? 19.171 9.904 2.209 1.00 47.41 84 LEU A CA 1
ATOM 624 C C . LEU A 1 84 ? 20.658 10.280 2.279 1.00 47.41 84 LEU A C 1
ATOM 626 O O . LEU A 1 84 ? 21.509 9.522 1.808 1.00 47.41 84 LEU A O 1
ATOM 630 N N . THR A 1 85 ? 21.003 11.384 2.956 1.00 45.03 85 THR A N 1
ATOM 631 C CA . THR A 1 85 ? 22.410 11.693 3.254 1.00 45.03 85 THR A CA 1
ATOM 632 C C . THR A 1 85 ? 23.016 10.771 4.317 1.00 45.03 85 THR A C 1
ATOM 634 O O . THR A 1 85 ? 24.224 10.565 4.284 1.00 45.03 85 THR A O 1
ATOM 637 N N . ILE A 1 86 ? 22.225 10.130 5.191 1.00 43.22 86 ILE A N 1
ATOM 638 C CA . ILE A 1 86 ? 22.701 9.054 6.086 1.00 43.22 86 ILE A CA 1
ATOM 639 C C . ILE A 1 86 ? 22.978 7.767 5.292 1.00 43.22 86 ILE A C 1
ATOM 641 O O . ILE A 1 86 ? 24.008 7.134 5.518 1.00 43.22 86 ILE A O 1
ATOM 645 N N . ARG A 1 87 ? 22.158 7.422 4.282 1.00 44.31 87 ARG A N 1
ATOM 646 C CA . ARG A 1 87 ? 22.525 6.374 3.300 1.00 44.31 87 ARG A CA 1
ATOM 647 C C . ARG A 1 87 ? 23.810 6.722 2.532 1.00 44.31 87 ARG A C 1
ATOM 649 O O . ARG A 1 87 ? 24.588 5.823 2.219 1.00 44.31 87 ARG A O 1
ATOM 656 N N . ALA A 1 88 ? 24.065 8.006 2.266 1.00 43.47 88 ALA A N 1
ATOM 657 C CA . ALA A 1 88 ? 25.314 8.469 1.654 1.00 43.47 88 ALA A CA 1
ATOM 658 C C . ALA A 1 88 ? 26.511 8.477 2.634 1.00 43.47 88 ALA A C 1
ATOM 660 O O . ALA A 1 88 ? 27.644 8.216 2.226 1.00 43.47 88 ALA A O 1
ATOM 661 N N . ARG A 1 89 ? 26.273 8.720 3.929 1.00 40.69 89 ARG A N 1
ATOM 662 C CA . ARG A 1 89 ? 27.265 8.754 5.018 1.00 40.69 89 ARG A CA 1
ATOM 663 C C . ARG A 1 89 ? 27.278 7.448 5.809 1.00 40.69 89 ARG A C 1
ATOM 665 O O . ARG A 1 89 ? 27.114 7.463 7.025 1.00 40.69 89 ARG A O 1
ATOM 672 N N . SER A 1 90 ? 27.485 6.344 5.086 1.00 42.22 90 SER A N 1
ATOM 673 C CA . SER A 1 90 ? 27.865 5.022 5.606 1.00 42.22 90 SER A CA 1
ATOM 674 C C . SER A 1 90 ? 28.472 5.121 7.011 1.00 42.22 90 SER A C 1
ATOM 676 O O . SER A 1 90 ? 29.604 5.577 7.187 1.00 42.22 90 SER A O 1
ATOM 678 N N . LEU A 1 91 ? 27.693 4.702 8.012 1.00 41.59 91 LEU A N 1
ATOM 679 C CA . LEU A 1 91 ? 28.225 4.262 9.293 1.00 41.59 91 LEU A CA 1
ATOM 680 C C . LEU A 1 91 ? 29.156 3.098 8.964 1.00 41.59 91 LEU A C 1
ATOM 682 O O . LEU A 1 91 ? 28.690 2.004 8.657 1.00 41.59 91 LEU A O 1
ATOM 686 N N . GLY A 1 92 ? 30.452 3.406 8.919 1.00 39.09 92 GLY A N 1
ATOM 687 C CA . GLY A 1 92 ? 31.553 2.563 8.472 1.00 39.09 92 GLY A CA 1
ATOM 688 C C . GLY A 1 92 ? 31.276 1.061 8.459 1.00 39.09 92 GLY A C 1
ATOM 689 O O . GLY A 1 92 ? 31.510 0.371 9.446 1.00 39.09 92 GLY A O 1
ATOM 690 N N . ARG A 1 93 ? 30.872 0.543 7.298 1.00 37.50 93 ARG A N 1
ATOM 691 C CA . ARG A 1 93 ? 31.150 -0.834 6.882 1.00 37.50 93 ARG A CA 1
ATOM 692 C C . ARG A 1 93 ? 31.098 -0.939 5.361 1.00 37.50 93 ARG A C 1
ATOM 694 O O . ARG A 1 93 ? 30.237 -0.371 4.698 1.00 37.50 93 ARG A O 1
ATOM 701 N N . HIS A 1 94 ? 32.093 -1.643 4.838 1.00 40.16 94 HIS A N 1
ATOM 702 C CA . HIS A 1 94 ? 32.494 -1.775 3.439 1.00 40.16 94 HIS A CA 1
ATOM 703 C C . HIS A 1 94 ? 31.559 -2.646 2.580 1.00 40.16 94 HIS A C 1
ATOM 705 O O . HIS A 1 94 ? 32.011 -3.356 1.690 1.00 40.16 94 HIS A O 1
ATOM 711 N N . GLU A 1 95 ? 30.251 -2.572 2.788 1.00 40.75 95 GLU A N 1
ATOM 712 C CA . GLU A 1 95 ? 29.279 -3.247 1.929 1.00 40.75 95 GLU A CA 1
ATOM 713 C C . GLU A 1 95 ? 28.211 -2.236 1.545 1.00 40.75 95 GLU A C 1
ATOM 715 O O . GLU A 1 95 ? 27.123 -2.186 2.111 1.00 40.75 95 GLU A O 1
ATOM 720 N N . ARG A 1 96 ? 28.520 -1.395 0.550 1.00 43.41 96 ARG A N 1
ATOM 721 C CA . ARG A 1 96 ? 27.430 -0.899 -0.290 1.00 43.41 96 ARG A CA 1
ATOM 722 C C . ARG A 1 96 ? 26.797 -2.159 -0.885 1.00 43.41 96 ARG A C 1
ATOM 724 O O . ARG A 1 96 ? 27.535 -2.894 -1.549 1.00 43.41 96 ARG A O 1
ATOM 731 N N . PRO A 1 97 ? 25.501 -2.444 -0.654 1.00 47.25 97 PRO A N 1
ATOM 732 C CA . PRO A 1 97 ? 24.830 -3.486 -1.413 1.00 47.25 97 PRO A CA 1
ATOM 733 C C . PRO A 1 97 ? 25.129 -3.202 -2.882 1.00 47.25 97 PRO A C 1
ATOM 735 O O . PRO A 1 97 ? 24.984 -2.050 -3.310 1.00 47.25 97 PRO A O 1
ATOM 738 N N . ARG A 1 98 ? 25.643 -4.190 -3.627 1.00 48.25 98 ARG A N 1
ATOM 739 C CA . ARG A 1 98 ? 25.827 -4.008 -5.071 1.00 48.25 98 ARG A CA 1
ATOM 740 C C . ARG A 1 98 ? 24.491 -3.503 -5.614 1.00 48.25 98 ARG A C 1
ATOM 742 O O . ARG A 1 98 ? 23.478 -4.113 -5.271 1.00 48.25 98 ARG A O 1
ATOM 749 N N . PRO A 1 99 ? 24.460 -2.392 -6.373 1.00 53.66 99 PRO A N 1
ATOM 750 C CA . PRO A 1 99 ? 23.246 -1.988 -7.056 1.00 53.66 99 PRO A CA 1
ATOM 751 C C . PRO A 1 99 ? 22.767 -3.196 -7.848 1.00 53.66 99 PRO A C 1
ATOM 753 O O . PRO A 1 99 ? 23.478 -3.686 -8.723 1.00 53.66 99 PRO A O 1
ATOM 756 N N . ILE A 1 100 ? 21.636 -3.750 -7.432 1.00 55.66 100 ILE A N 1
ATOM 757 C CA . ILE A 1 100 ? 21.081 -4.937 -8.058 1.00 55.66 100 ILE A CA 1
ATOM 758 C C . ILE A 1 100 ? 20.417 -4.417 -9.327 1.00 55.66 100 ILE A C 1
ATOM 760 O O . ILE A 1 100 ? 19.442 -3.660 -9.236 1.00 55.66 100 ILE A O 1
ATOM 764 N N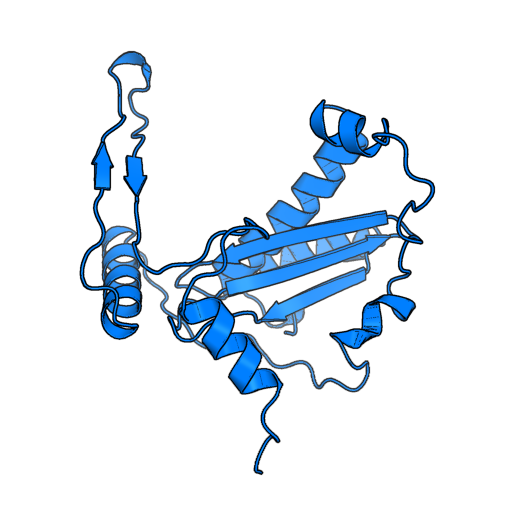 . ALA A 1 101 ? 20.983 -4.752 -10.490 1.00 59.81 101 ALA A N 1
ATOM 765 C CA . ALA A 1 101 ? 20.338 -4.468 -11.763 1.00 59.81 101 ALA A CA 1
ATOM 766 C C . ALA A 1 101 ? 18.933 -5.081 -11.749 1.00 59.81 101 ALA A C 1
ATOM 768 O O . ALA A 1 101 ? 18.686 -6.043 -11.019 1.00 59.81 101 ALA A O 1
ATOM 769 N N . HIS A 1 102 ? 17.998 -4.537 -12.534 1.00 58.88 102 HIS A N 1
ATOM 770 C CA . HIS A 1 102 ? 16.649 -5.112 -12.610 1.00 58.88 102 HIS A CA 1
ATOM 771 C C . HIS A 1 102 ? 16.721 -6.627 -12.85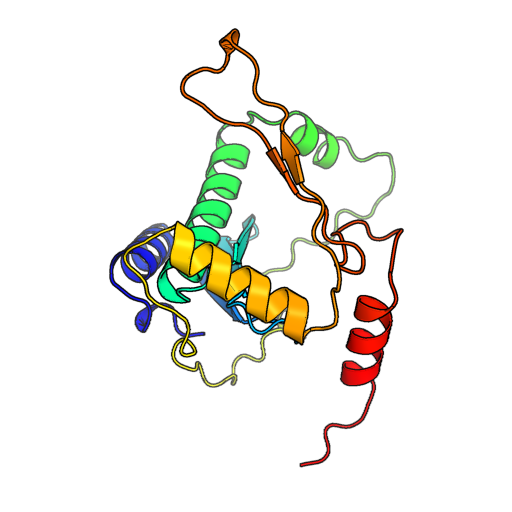5 1.00 58.88 102 HIS A C 1
ATOM 773 O O . HIS A 1 102 ? 16.088 -7.366 -12.116 1.00 58.88 102 HIS A O 1
ATOM 779 N N . GLU A 1 103 ? 17.606 -7.052 -13.758 1.00 55.56 103 GLU A N 1
ATOM 780 C CA . GLU A 1 103 ? 17.926 -8.437 -14.137 1.00 55.56 103 GLU A CA 1
ATOM 781 C C . GLU A 1 103 ? 18.425 -9.318 -12.972 1.00 55.56 103 GLU A C 1
ATOM 783 O O . GLU A 1 103 ? 18.107 -10.501 -12.910 1.00 55.56 103 GLU A O 1
ATOM 788 N N . ASP A 1 104 ? 19.161 -8.745 -12.013 1.00 54.03 104 ASP A N 1
ATOM 789 C CA . ASP A 1 104 ? 19.743 -9.464 -10.868 1.00 54.03 104 ASP A CA 1
ATOM 790 C C . ASP A 1 104 ? 18.798 -9.507 -9.651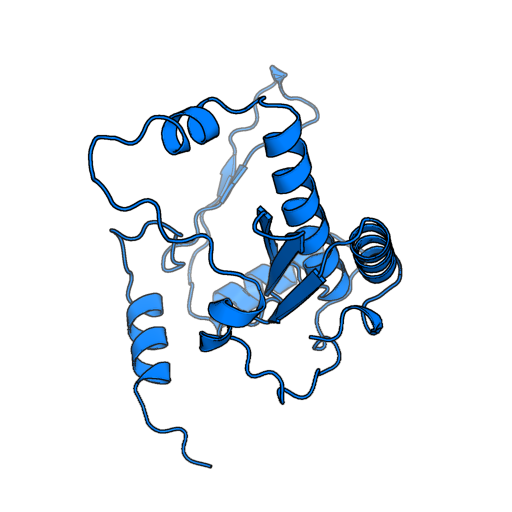 1.00 54.03 104 ASP A C 1
ATOM 792 O O . ASP A 1 104 ? 19.014 -10.266 -8.704 1.00 54.03 104 ASP A O 1
ATOM 796 N N . ALA A 1 105 ? 17.734 -8.694 -9.644 1.00 57.31 105 ALA A N 1
ATOM 797 C CA . ALA A 1 105 ? 16.737 -8.649 -8.564 1.00 57.31 105 ALA A CA 1
ATOM 798 C C . ALA A 1 105 ? 15.732 -9.816 -8.632 1.00 57.31 105 ALA A C 1
ATOM 800 O O . ALA A 1 105 ? 14.776 -9.874 -7.856 1.00 57.31 105 ALA A O 1
ATOM 801 N N . TRP A 1 106 ? 15.981 -10.749 -9.553 1.00 53.44 106 TRP A N 1
ATOM 802 C CA . TRP A 1 106 ? 15.110 -11.814 -10.048 1.00 53.44 106 TRP A CA 1
ATOM 803 C C . TRP A 1 106 ? 14.659 -12.859 -9.028 1.00 53.44 106 TRP A C 1
ATOM 805 O O . TRP A 1 106 ? 13.768 -13.641 -9.341 1.00 53.44 106 TRP A O 1
ATOM 815 N N . PHE A 1 107 ? 15.212 -12.890 -7.809 1.00 50.22 107 PHE A N 1
ATOM 816 C CA . PHE A 1 107 ? 14.849 -13.925 -6.829 1.00 50.22 107 PHE A CA 1
ATOM 817 C C . PHE A 1 107 ? 13.348 -13.922 -6.468 1.00 50.22 107 PHE A C 1
ATOM 819 O O . PHE A 1 107 ? 12.812 -14.955 -6.084 1.00 50.22 107 PHE A O 1
ATOM 826 N N . TRP A 1 108 ? 12.653 -12.790 -6.638 1.00 48.12 108 TRP A N 1
ATOM 827 C CA . TRP A 1 108 ? 11.215 -12.662 -6.355 1.00 48.12 108 TRP A CA 1
ATOM 828 C C . TRP A 1 108 ? 10.311 -12.635 -7.594 1.00 48.12 108 TRP A C 1
ATOM 830 O O . TRP A 1 108 ? 9.090 -12.662 -7.456 1.00 48.12 108 TRP A O 1
ATOM 840 N N . LEU A 1 109 ? 10.876 -12.542 -8.799 1.00 54.72 109 LEU A N 1
ATOM 841 C CA . LEU A 1 109 ? 10.142 -12.264 -10.034 1.00 54.72 109 LEU A CA 1
ATOM 842 C C . LEU A 1 109 ? 10.790 -13.048 -11.180 1.00 54.72 109 LEU A C 1
ATOM 844 O O . LEU A 1 109 ? 11.606 -12.517 -11.928 1.00 54.72 109 LEU A O 1
ATOM 848 N N . ASP A 1 110 ? 10.427 -14.323 -11.276 1.00 52.03 110 ASP A N 1
ATOM 849 C CA . ASP A 1 110 ? 10.721 -15.192 -12.416 1.00 52.03 110 ASP A CA 1
ATOM 850 C C . ASP A 1 110 ? 10.208 -14.521 -13.723 1.00 52.03 110 ASP A C 1
ATOM 852 O O . ASP A 1 110 ? 9.092 -13.990 -13.747 1.00 52.03 110 ASP A O 1
ATOM 856 N N . PRO A 1 111 ? 11.022 -14.451 -14.795 1.00 49.28 111 PRO A N 1
ATOM 857 C CA . PRO A 1 111 ? 10.665 -13.755 -16.033 1.00 49.28 111 PRO A CA 1
ATOM 858 C C . PRO A 1 111 ? 9.554 -14.460 -16.813 1.00 49.28 111 PRO A C 1
ATOM 860 O O . PRO A 1 111 ? 8.903 -13.822 -17.641 1.00 49.28 111 PRO A O 1
ATOM 863 N N . ASP A 1 112 ? 9.324 -15.738 -16.520 1.00 53.34 112 ASP A N 1
ATOM 864 C CA . ASP A 1 112 ? 8.259 -16.566 -17.069 1.00 53.34 112 ASP A CA 1
ATOM 865 C C . ASP A 1 112 ? 6.972 -16.464 -16.224 1.00 53.34 112 ASP A C 1
ATOM 867 O O . ASP A 1 112 ? 5.977 -17.141 -16.503 1.00 53.34 112 ASP A O 1
ATOM 871 N N . VAL A 1 113 ? 6.942 -15.589 -15.203 1.00 64.06 113 VAL A N 1
ATOM 872 C CA . VAL A 1 113 ? 5.725 -15.288 -14.439 1.00 64.06 113 VAL A CA 1
ATOM 873 C C . VAL A 1 113 ? 4.673 -14.707 -15.368 1.00 64.06 113 VAL A C 1
ATOM 875 O O . VAL A 1 113 ? 4.759 -13.575 -15.849 1.00 64.06 113 VAL A O 1
ATOM 878 N N . ILE A 1 114 ? 3.615 -15.490 -15.547 1.00 64.69 114 ILE A N 1
ATOM 879 C CA . ILE A 1 114 ? 2.396 -15.068 -16.219 1.00 64.69 114 ILE A CA 1
ATOM 880 C C . ILE A 1 114 ? 1.823 -13.881 -15.444 1.00 64.69 114 ILE A C 1
ATOM 882 O O . ILE A 1 114 ? 1.414 -13.993 -14.286 1.00 64.69 114 ILE A O 1
ATOM 886 N N . THR A 1 115 ? 1.792 -12.719 -16.089 1.00 74.38 115 THR A N 1
ATOM 887 C CA . THR A 1 115 ? 1.152 -11.534 -15.529 1.00 74.38 115 THR A CA 1
ATOM 888 C C . THR A 1 115 ? -0.351 -11.771 -15.412 1.00 74.38 115 THR A C 1
ATOM 890 O O . THR A 1 115 ? -1.027 -12.016 -16.408 1.00 74.38 115 THR A O 1
ATOM 893 N N . ALA A 1 116 ? -0.877 -11.680 -14.193 1.00 82.06 116 ALA A N 1
ATOM 894 C CA . ALA A 1 116 ? -2.310 -11.740 -13.934 1.00 82.06 116 ALA A CA 1
ATOM 895 C C . ALA A 1 116 ? -2.940 -10.333 -13.949 1.00 82.06 116 ALA A C 1
ATOM 897 O O . ALA A 1 116 ? -2.246 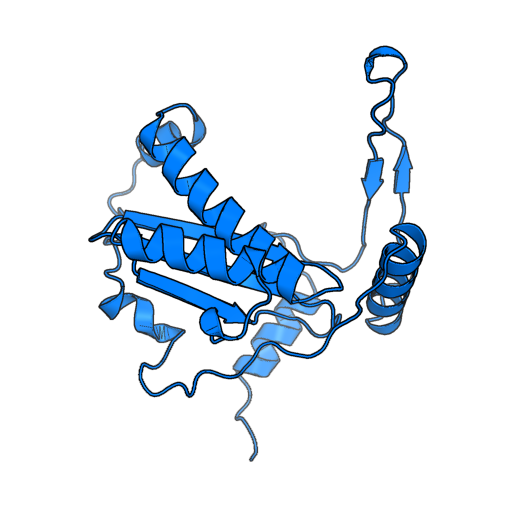-9.349 -13.637 1.00 82.06 116 ALA A O 1
ATOM 898 N N . PRO A 1 117 ? -4.242 -10.228 -14.285 1.00 85.94 117 PRO A N 1
ATOM 899 C CA . PRO A 1 117 ? -5.003 -9.008 -14.053 1.00 85.94 117 PRO A CA 1
ATOM 900 C C . PRO A 1 117 ? -5.074 -8.696 -12.554 1.00 85.94 117 PRO A C 1
ATOM 902 O O . PRO A 1 117 ? -4.860 -9.579 -11.719 1.00 85.94 117 PRO A O 1
ATOM 905 N N . LEU A 1 118 ? -5.407 -7.450 -12.211 1.00 84.94 118 LEU A N 1
ATOM 906 C CA . LEU A 1 118 ? -5.634 -7.088 -10.812 1.00 84.94 118 LEU A CA 1
ATOM 907 C C . LEU A 1 118 ? -6.724 -7.969 -10.174 1.00 84.94 118 LEU A C 1
ATOM 909 O O . LEU A 1 118 ? -7.725 -8.282 -10.834 1.00 84.94 118 LEU A O 1
ATOM 913 N N . PRO A 1 119 ? -6.555 -8.363 -8.897 1.00 85.31 119 PRO A N 1
ATOM 914 C CA . PRO A 1 119 ? -7.590 -9.084 -8.173 1.00 85.31 119 PRO A CA 1
ATOM 915 C C . PRO A 1 119 ? -8.852 -8.226 -8.058 1.00 85.31 119 PRO A C 1
ATOM 917 O O . PRO A 1 119 ? -8.829 -7.010 -8.247 1.00 85.31 119 PRO A O 1
ATOM 920 N N . ARG A 1 120 ? -9.979 -8.858 -7.726 1.00 84.94 120 ARG A N 1
ATOM 921 C CA . ARG A 1 120 ? -11.178 -8.113 -7.330 1.00 84.94 120 ARG A CA 1
ATOM 922 C C . ARG A 1 120 ? -10.971 -7.544 -5.928 1.00 84.94 120 ARG A C 1
ATOM 924 O O . ARG A 1 120 ? -10.369 -8.200 -5.086 1.00 84.94 120 ARG A O 1
ATOM 931 N N . GLY A 1 121 ? -11.522 -6.365 -5.678 1.00 86.00 121 GLY A N 1
ATOM 932 C CA . GLY A 1 121 ? -11.587 -5.778 -4.343 1.00 86.00 121 GLY A CA 1
ATOM 933 C C . GLY A 1 121 ? -12.923 -5.086 -4.111 1.00 86.00 121 GLY A C 1
ATOM 934 O O . GLY A 1 121 ? -13.909 -5.381 -4.791 1.00 86.00 121 GLY A O 1
ATOM 935 N N . HIS A 1 122 ? -12.957 -4.188 -3.137 1.00 91.38 122 HIS A N 1
ATOM 936 C CA . HIS A 1 122 ? -14.138 -3.406 -2.805 1.00 91.38 122 HIS A CA 1
ATOM 937 C C . HIS A 1 122 ? -14.038 -2.018 -3.431 1.00 91.38 122 HIS A C 1
ATOM 939 O O . HIS A 1 122 ? -13.064 -1.305 -3.231 1.00 91.38 122 HIS A O 1
ATOM 945 N N . THR A 1 123 ? -15.056 -1.650 -4.200 1.00 88.19 123 THR A N 1
ATOM 946 C CA . THR A 1 123 ? -15.196 -0.315 -4.777 1.00 88.19 123 THR A CA 1
ATOM 947 C C . THR A 1 123 ? -16.435 0.334 -4.180 1.00 88.19 123 THR A C 1
ATOM 949 O O . THR A 1 123 ? -17.541 -0.178 -4.386 1.00 88.19 123 THR A O 1
ATOM 952 N N . GLY A 1 124 ? -16.249 1.433 -3.460 1.00 83.50 124 GLY A N 1
ATOM 953 C CA . GLY A 1 124 ? -17.309 2.277 -2.922 1.00 83.50 124 GLY A CA 1
ATOM 954 C C . GLY A 1 124 ? -17.115 3.734 -3.337 1.00 83.50 124 GLY A C 1
ATOM 955 O O . GLY A 1 124 ? -16.049 4.126 -3.811 1.00 83.50 124 GLY A O 1
ATOM 956 N N . ASP A 1 125 ? -18.163 4.535 -3.187 1.00 87.50 125 ASP A N 1
ATOM 957 C CA . ASP A 1 125 ? -18.137 5.995 -3.317 1.00 87.50 125 ASP A CA 1
ATOM 958 C C . ASP A 1 125 ? -18.248 6.708 -1.953 1.00 87.50 125 ASP A C 1
ATOM 960 O O . ASP A 1 125 ? -18.283 7.939 -1.898 1.00 87.50 125 ASP A O 1
ATOM 964 N N . ASP A 1 126 ? -18.241 5.943 -0.854 1.00 93.00 126 ASP A N 1
ATOM 965 C CA . ASP A 1 126 ? -18.270 6.432 0.524 1.00 93.00 126 ASP A CA 1
ATOM 966 C C . ASP A 1 126 ? -17.065 5.928 1.333 1.00 93.00 126 ASP A C 1
ATOM 968 O O . ASP A 1 126 ? -16.883 4.732 1.574 1.00 93.00 126 ASP A O 1
ATOM 972 N N . VAL A 1 127 ? -16.283 6.882 1.840 1.00 91.50 127 VAL A N 1
ATOM 973 C CA . VAL A 1 127 ? -15.106 6.639 2.685 1.00 91.50 127 VAL A CA 1
ATOM 974 C C . VAL A 1 127 ? -15.473 5.871 3.959 1.00 91.50 127 VAL A C 1
ATOM 976 O O . VAL A 1 127 ? -14.674 5.077 4.463 1.00 91.50 127 VAL A O 1
ATOM 979 N N . LEU A 1 128 ? -16.670 6.095 4.512 1.00 94.56 128 LEU A N 1
ATOM 980 C CA . LEU A 1 128 ? -17.098 5.394 5.721 1.00 94.56 128 LEU A CA 1
ATOM 981 C C . LEU A 1 128 ? -17.368 3.909 5.446 1.00 94.56 128 LEU A C 1
ATOM 983 O O . LEU A 1 128 ? -17.054 3.063 6.291 1.00 94.56 128 LEU A O 1
ATOM 987 N N . ASP A 1 129 ? -17.908 3.575 4.280 1.00 94.25 129 ASP A N 1
ATOM 988 C CA . ASP A 1 129 ? -18.132 2.190 3.883 1.00 94.25 129 ASP A CA 1
ATOM 989 C C . ASP A 1 129 ? -16.823 1.463 3.552 1.00 94.25 129 ASP A C 1
ATOM 991 O O . ASP A 1 129 ? -16.634 0.339 4.034 1.00 94.25 129 ASP A O 1
ATOM 995 N N . ASP A 1 130 ? -15.869 2.132 2.897 1.00 94.31 130 ASP A N 1
ATOM 996 C CA . ASP A 1 130 ? -14.504 1.624 2.693 1.00 94.31 130 ASP A CA 1
ATOM 997 C C . ASP A 1 130 ? -13.803 1.322 4.030 1.00 94.31 130 ASP A C 1
ATOM 999 O O . ASP A 1 130 ? -13.200 0.255 4.220 1.00 94.31 130 ASP A O 1
ATOM 1003 N N . LEU A 1 131 ? -13.929 2.230 5.007 1.00 94.50 131 LEU A N 1
ATOM 1004 C CA . LEU A 1 131 ? -13.406 2.031 6.359 1.00 94.50 131 LEU A CA 1
ATOM 1005 C C . LEU A 1 131 ? -14.072 0.829 7.040 1.00 94.50 131 LEU A C 1
ATOM 1007 O O . LEU A 1 131 ? -13.386 -0.025 7.604 1.00 94.50 131 LEU A O 1
ATOM 1011 N N . ARG A 1 132 ? -15.405 0.724 6.983 1.00 95.31 132 ARG A N 1
ATOM 1012 C CA . ARG A 1 132 ? -16.149 -0.406 7.567 1.00 95.31 132 ARG A CA 1
ATOM 1013 C C . ARG A 1 132 ? -15.800 -1.729 6.901 1.00 95.31 132 ARG A C 1
ATOM 1015 O O . ARG A 1 132 ? -15.817 -2.760 7.574 1.00 95.31 132 ARG A O 1
ATOM 1022 N N . TRP A 1 133 ? -15.562 -1.739 5.594 1.00 95.94 133 TRP A N 1
ATOM 1023 C CA . TRP A 1 133 ? -15.122 -2.928 4.870 1.00 95.94 133 TRP A CA 1
ATOM 1024 C C . TRP A 1 133 ? -13.723 -3.347 5.332 1.00 95.94 133 TRP A C 1
ATOM 1026 O O . TRP A 1 133 ? -13.525 -4.498 5.722 1.00 95.94 133 TRP A O 1
ATOM 1036 N N . THR A 1 134 ? -12.794 -2.394 5.417 1.00 95.50 134 THR A N 1
ATOM 1037 C CA . THR A 1 134 ? -11.418 -2.627 5.885 1.00 95.50 134 THR A CA 1
ATOM 1038 C C . THR A 1 134 ? -11.388 -3.144 7.325 1.00 95.50 134 THR A C 1
ATOM 1040 O O . THR A 1 134 ? -10.721 -4.133 7.615 1.00 95.50 134 THR A O 1
ATOM 1043 N N . LEU A 1 135 ? -12.158 -2.537 8.235 1.00 95.56 135 LEU A N 1
ATOM 1044 C CA . LEU A 1 135 ? -12.246 -2.983 9.630 1.00 95.56 135 LEU A CA 1
ATOM 1045 C C . LEU A 1 135 ? -12.815 -4.400 9.752 1.00 95.56 135 LEU A C 1
ATOM 1047 O O . LEU A 1 135 ? -12.341 -5.168 10.585 1.00 95.56 135 LEU A O 1
ATOM 1051 N N . ARG A 1 136 ? -13.785 -4.773 8.905 1.00 95.75 136 ARG A N 1
ATOM 1052 C CA . ARG A 1 136 ? -14.286 -6.155 8.838 1.00 95.75 136 ARG A CA 1
ATOM 1053 C C . ARG A 1 136 ? -13.187 -7.125 8.410 1.00 95.75 136 ARG A C 1
ATOM 1055 O O . ARG A 1 136 ? -13.047 -8.168 9.025 1.00 95.75 136 ARG A O 1
ATOM 1062 N N . ARG A 1 137 ? -12.375 -6.767 7.413 1.00 95.69 137 ARG A N 1
ATOM 1063 C CA . ARG A 1 137 ? -11.242 -7.590 6.949 1.00 95.69 137 ARG A CA 1
ATOM 1064 C C . ARG A 1 137 ? -10.184 -7.791 8.031 1.00 95.69 137 ARG A C 1
ATOM 1066 O O . ARG A 1 137 ? -9.750 -8.909 8.277 1.00 95.69 137 ARG A O 1
ATOM 1073 N N . VAL A 1 138 ? -9.855 -6.723 8.754 1.00 94.88 138 VAL A N 1
ATOM 1074 C CA . VAL A 1 138 ? -8.958 -6.771 9.918 1.00 94.88 138 VAL A CA 1
ATOM 1075 C C . VAL A 1 138 ? -9.529 -7.654 11.038 1.00 94.88 138 VAL A C 1
ATOM 1077 O O . VAL A 1 138 ? -8.797 -8.464 11.605 1.00 94.88 138 VAL A O 1
ATOM 1080 N N . ALA A 1 139 ? -10.828 -7.547 11.328 1.00 94.69 139 ALA A N 1
ATOM 1081 C CA . ALA A 1 139 ? -11.491 -8.382 12.330 1.00 94.69 139 ALA A CA 1
ATOM 1082 C C . ALA A 1 139 ? -11.524 -9.866 11.930 1.00 94.69 139 ALA A C 1
ATOM 1084 O O . ALA A 1 139 ? -11.216 -10.728 12.751 1.00 94.69 139 ALA A O 1
ATOM 1085 N N . ASP A 1 140 ? -11.832 -10.158 10.666 1.00 94.69 140 ASP A N 1
ATOM 1086 C CA . ASP A 1 140 ? -11.874 -11.518 10.121 1.00 94.69 140 ASP A CA 1
ATOM 1087 C C . ASP A 1 140 ? -10.477 -12.172 10.101 1.00 94.69 140 ASP A C 1
ATOM 1089 O O . ASP A 1 140 ? -10.361 -13.388 10.241 1.00 94.69 140 ASP A O 1
ATOM 1093 N N . ALA A 1 141 ? -9.409 -11.368 10.051 1.00 91.56 141 ALA A N 1
ATOM 1094 C CA . ALA A 1 141 ? -8.024 -11.805 10.242 1.00 91.56 141 ALA A CA 1
ATOM 1095 C C . ALA A 1 141 ? -7.637 -12.052 11.719 1.00 91.56 141 ALA A C 1
ATOM 1097 O O . ALA A 1 141 ? -6.470 -12.290 12.030 1.00 91.56 141 ALA A O 1
ATOM 1098 N N . GLY A 1 142 ? -8.596 -11.979 12.647 1.00 91.56 142 GLY A N 1
ATOM 1099 C CA . GLY A 1 142 ? -8.401 -12.271 14.068 1.00 91.56 142 GLY A CA 1
ATOM 1100 C C . GLY A 1 142 ? -7.971 -11.077 14.924 1.00 91.56 142 GLY A C 1
ATOM 1101 O O . GLY A 1 142 ? -7.675 -11.252 16.108 1.00 91.56 142 GLY A O 1
ATOM 1102 N N . VAL A 1 143 ? -7.951 -9.856 14.380 1.00 90.31 143 VAL A N 1
ATOM 1103 C CA . VAL A 1 143 ? -7.640 -8.656 15.168 1.00 90.31 143 VAL A CA 1
ATOM 1104 C C . VAL A 1 143 ? -8.902 -8.145 15.867 1.00 90.31 143 VAL A C 1
ATOM 1106 O O . VAL A 1 143 ? -9.758 -7.501 15.266 1.00 90.31 143 VAL A O 1
ATOM 1109 N N . ALA A 1 144 ? -9.000 -8.395 17.173 1.00 86.69 144 ALA A N 1
ATOM 1110 C CA . ALA A 1 144 ? -10.201 -8.089 17.956 1.00 86.69 144 ALA A CA 1
ATOM 1111 C C . ALA A 1 144 ? -10.437 -6.589 18.222 1.00 86.69 144 ALA A C 1
ATOM 1113 O O . ALA A 1 144 ? -11.576 -6.163 18.422 1.00 86.69 144 ALA A O 1
ATOM 1114 N N . HIS A 1 145 ? -9.375 -5.778 18.269 1.00 91.38 145 HIS A N 1
ATOM 1115 C CA . HIS A 1 145 ? -9.458 -4.378 18.686 1.00 91.38 145 HIS A CA 1
ATOM 1116 C C . HIS A 1 145 ? -8.591 -3.479 17.807 1.00 91.38 145 HIS A C 1
ATOM 1118 O O . HIS A 1 145 ? -7.430 -3.788 17.564 1.00 91.38 145 HIS A O 1
ATOM 1124 N N . VAL A 1 146 ? -9.132 -2.322 17.415 1.00 96.06 146 VAL A N 1
ATOM 1125 C CA . VAL A 1 146 ? -8.409 -1.267 16.688 1.00 96.06 146 VAL A CA 1
ATOM 1126 C C . VAL A 1 146 ? -8.524 0.046 17.472 1.00 96.06 146 VAL A C 1
ATOM 1128 O O . VAL A 1 146 ? -9.429 0.839 17.208 1.00 96.06 146 VAL A O 1
ATOM 1131 N N . PRO A 1 147 ? -7.684 0.277 18.500 1.00 96.62 147 PRO A N 1
ATOM 1132 C CA . PRO A 1 147 ? -7.691 1.542 19.224 1.00 96.62 147 PRO A CA 1
ATOM 1133 C C . PRO A 1 147 ? -7.356 2.721 18.306 1.00 96.62 147 PRO A C 1
ATOM 1135 O O . PRO A 1 147 ? -6.398 2.672 17.531 1.00 96.62 147 PRO A O 1
ATOM 1138 N N . VAL A 1 148 ? -8.116 3.807 18.441 1.00 97.50 148 VAL A N 1
ATOM 1139 C CA . VAL A 1 148 ? -7.891 5.060 17.715 1.00 97.50 148 VAL A CA 1
ATOM 1140 C C . VAL A 1 148 ? -7.727 6.183 18.725 1.00 97.50 148 VAL A C 1
ATOM 1142 O O . VAL A 1 148 ? -8.562 6.362 19.609 1.00 97.50 148 VAL A O 1
ATOM 1145 N N . LEU A 1 149 ? -6.641 6.935 18.591 1.00 97.81 149 LEU A N 1
ATOM 1146 C CA . LEU A 1 149 ? -6.385 8.136 19.371 1.00 97.81 149 LEU A CA 1
ATOM 1147 C C . LEU A 1 149 ? -6.568 9.361 18.478 1.00 97.81 149 LEU A C 1
ATOM 1149 O O . LEU A 1 149 ? -5.891 9.477 17.457 1.00 97.81 149 LEU A O 1
ATOM 1153 N N . ASP A 1 150 ? -7.445 10.276 18.882 1.00 97.06 150 ASP A N 1
ATOM 1154 C CA . ASP A 1 150 ? -7.550 11.591 18.258 1.00 97.06 150 ASP A CA 1
ATOM 1155 C C . ASP A 1 150 ? -6.390 12.480 18.725 1.00 97.06 150 ASP A C 1
ATOM 1157 O O . ASP A 1 150 ? -6.160 12.668 19.921 1.00 97.06 150 ASP A O 1
ATOM 1161 N N . LEU A 1 151 ? -5.625 12.978 17.761 1.00 97.19 151 LEU A N 1
ATOM 1162 C CA . LEU A 1 151 ? -4.482 13.868 17.940 1.00 97.19 151 LEU A CA 1
ATOM 1163 C C . LEU A 1 151 ? -4.742 15.253 17.332 1.00 97.19 151 LEU A C 1
ATOM 1165 O O . LEU A 1 151 ? -3.817 16.067 17.256 1.00 97.19 151 LEU A O 1
ATOM 1169 N N . SER A 1 152 ? -5.971 15.513 16.880 1.00 96.50 152 SER A N 1
ATOM 1170 C CA . SER A 1 152 ? -6.372 16.777 16.273 1.00 96.50 152 SER A CA 1
ATOM 1171 C C . SER A 1 152 ? -6.176 17.927 17.255 1.00 96.50 152 SER A C 1
ATOM 1173 O O . SER A 1 152 ? -6.464 17.813 18.449 1.00 96.50 152 SER A O 1
ATOM 1175 N N . ARG A 1 153 ? -5.692 19.061 16.746 1.00 96.12 153 ARG A N 1
ATOM 1176 C CA . ARG A 1 153 ? -5.552 20.294 17.522 1.00 96.12 153 ARG A CA 1
ATOM 1177 C C . ARG A 1 153 ? -6.300 21.434 16.835 1.00 96.12 153 ARG A C 1
ATOM 1179 O O . ARG A 1 153 ? -6.421 21.407 15.609 1.00 96.12 153 ARG A O 1
ATOM 1186 N N . PRO A 1 154 ? -6.778 22.452 17.571 1.00 96.25 154 PRO A N 1
ATOM 1187 C CA . PRO A 1 154 ? -7.449 23.598 16.959 1.00 96.25 154 PRO A CA 1
ATOM 1188 C C . PRO A 1 154 ? -6.622 24.265 15.848 1.00 96.25 154 PRO A C 1
ATOM 1190 O O . PRO A 1 154 ? -7.183 24.726 14.860 1.00 96.25 154 PRO A O 1
ATOM 1193 N N . GLU A 1 155 ? -5.290 24.265 15.967 1.00 96.75 155 GLU A N 1
ATOM 1194 C CA . GLU A 1 155 ? -4.374 24.882 15.001 1.00 96.75 155 GLU A CA 1
ATOM 1195 C C . GLU A 1 155 ? -4.253 24.103 13.683 1.00 96.75 155 GLU A C 1
ATOM 1197 O O . GLU A 1 155 ? -3.810 24.669 12.686 1.00 96.75 155 GLU A O 1
ATOM 1202 N N . THR A 1 156 ? -4.624 22.817 13.657 1.00 93.19 156 THR A N 1
ATOM 1203 C CA . THR A 1 156 ? -4.598 21.994 12.436 1.00 93.19 156 THR A CA 1
ATOM 1204 C C . THR A 1 156 ? -5.931 21.991 11.696 1.00 93.19 156 THR A C 1
ATOM 1206 O O . THR A 1 156 ? -6.024 21.366 10.641 1.00 93.19 156 THR A O 1
ATOM 1209 N N . ALA A 1 157 ? -6.958 22.676 12.212 1.00 93.19 157 ALA A N 1
ATOM 1210 C CA . ALA A 1 157 ? -8.278 22.716 11.595 1.00 93.19 157 ALA A CA 1
ATOM 1211 C C . ALA A 1 157 ? -8.226 23.313 10.167 1.00 93.19 157 ALA A C 1
ATOM 1213 O O . ALA A 1 157 ? -7.511 24.290 9.934 1.00 93.19 157 ALA A O 1
ATOM 1214 N N . PRO A 1 158 ? -8.982 22.754 9.199 1.00 94.31 158 PRO A N 1
ATOM 1215 C CA . PRO A 1 158 ? -9.986 21.691 9.347 1.00 94.31 158 PRO A CA 1
ATOM 1216 C C . PRO A 1 158 ? -9.416 20.258 9.302 1.00 94.31 158 PRO A C 1
ATOM 1218 O O . PRO A 1 158 ? -10.176 19.298 9.246 1.00 94.31 158 PRO A O 1
ATOM 1221 N N . GLY A 1 159 ? -8.093 20.090 9.282 1.00 95.06 159 GLY A N 1
ATOM 1222 C CA . GLY A 1 159 ? -7.448 18.782 9.268 1.00 95.06 159 GLY A CA 1
ATOM 1223 C C . GLY A 1 159 ? -7.635 18.018 10.580 1.00 95.06 159 GLY A C 1
ATOM 1224 O O . GLY A 1 159 ? -7.427 18.558 11.670 1.00 95.06 159 GLY A O 1
ATOM 1225 N N . HIS A 1 160 ? -7.970 16.736 10.450 1.00 94.88 160 HIS A N 1
ATOM 1226 C CA . HIS A 1 160 ? -8.039 15.785 11.554 1.00 94.88 160 HIS A CA 1
ATOM 1227 C C . HIS A 1 160 ? -6.816 14.875 11.536 1.00 94.88 160 HIS A C 1
ATOM 1229 O O . HIS A 1 160 ? -6.420 14.371 10.483 1.00 94.88 160 HIS A O 1
ATOM 1235 N N . VAL A 1 161 ? -6.222 14.652 12.707 1.00 96.62 161 VAL A N 1
ATOM 1236 C CA . VAL A 1 161 ? -5.051 13.786 12.860 1.00 96.62 161 VAL A CA 1
ATOM 1237 C C . VAL A 1 161 ? -5.407 12.691 13.842 1.00 96.62 161 VAL A C 1
ATOM 1239 O O . VAL A 1 161 ? -5.780 12.972 14.975 1.00 96.62 161 VAL A O 1
ATOM 1242 N N . VAL A 1 162 ? -5.262 11.439 13.426 1.00 97.06 162 VAL A N 1
ATOM 1243 C CA . VAL A 1 162 ? -5.519 10.283 14.285 1.00 97.06 162 VAL A CA 1
ATOM 1244 C C . VAL A 1 162 ? -4.323 9.351 14.287 1.00 97.06 162 VAL A C 1
ATOM 1246 O O . VAL A 1 162 ? -3.603 9.223 13.296 1.00 97.06 162 VAL A O 1
ATOM 1249 N N . ARG A 1 163 ? -4.127 8.658 15.404 1.00 97.12 163 ARG A N 1
ATOM 1250 C CA . ARG A 1 163 ? -3.235 7.507 15.484 1.00 97.12 163 ARG A CA 1
ATOM 1251 C C . ARG A 1 163 ? -4.073 6.250 15.623 1.00 97.12 163 ARG A C 1
ATOM 1253 O O . ARG A 1 163 ? -4.692 6.027 16.660 1.00 97.12 163 ARG A O 1
ATOM 1260 N N . VAL A 1 164 ? -4.053 5.430 14.579 1.00 96.56 164 VAL A N 1
ATOM 1261 C CA . VAL A 1 164 ? -4.661 4.099 14.577 1.00 96.56 164 VAL A CA 1
ATOM 1262 C C . VAL A 1 164 ? -3.618 3.093 15.042 1.00 96.56 164 VAL A C 1
ATOM 1264 O O . VAL A 1 164 ? -2.483 3.091 14.564 1.00 96.56 164 VAL A O 1
ATOM 1267 N N . ILE A 1 165 ? -3.988 2.256 16.003 1.00 95.06 165 ILE A N 1
ATOM 1268 C CA . ILE A 1 165 ? -3.158 1.166 16.506 1.00 95.06 165 ILE A CA 1
ATOM 1269 C C . ILE A 1 165 ? -3.889 -0.127 16.170 1.00 95.06 165 ILE A C 1
ATOM 1271 O O . ILE A 1 165 ? -5.063 -0.273 16.490 1.00 95.06 165 ILE A O 1
ATOM 1275 N N . VAL A 1 166 ? -3.196 -1.066 15.532 1.00 93.44 166 VAL A N 1
ATOM 1276 C CA . VAL A 1 166 ? -3.762 -2.367 15.162 1.00 93.44 166 VAL A CA 1
ATOM 1277 C C . VAL A 1 166 ? -2.886 -3.462 15.778 1.00 93.44 166 VAL A C 1
ATOM 1279 O O . VAL A 1 166 ? -1.919 -3.900 15.152 1.00 93.44 166 VAL A O 1
ATOM 1282 N N . PRO A 1 167 ? -3.133 -3.852 17.044 1.00 90.50 167 PRO A N 1
ATOM 1283 C CA . PRO A 1 167 ? -2.344 -4.872 17.722 1.00 90.50 167 PRO A CA 1
ATOM 1284 C C . PRO A 1 167 ? -2.324 -6.182 16.932 1.00 90.50 167 PRO A C 1
ATOM 1286 O O . PRO A 1 167 ? -3.345 -6.616 16.407 1.00 90.50 167 PRO A O 1
ATOM 1289 N N . GLY A 1 168 ? -1.152 -6.807 16.853 1.00 86.62 168 GLY A N 1
ATOM 1290 C CA . GLY A 1 168 ? -0.946 -8.025 16.072 1.00 86.62 168 GLY A CA 1
ATOM 1291 C C . GLY A 1 168 ? -0.556 -7.770 14.615 1.00 86.62 168 GLY A C 1
ATOM 1292 O O . GLY A 1 168 ? 0.084 -8.640 14.031 1.00 86.62 168 GLY A O 1
ATOM 1293 N N . LEU A 1 169 ? -0.834 -6.593 14.031 1.00 89.75 169 LEU A N 1
ATOM 1294 C CA . LEU A 1 169 ? -0.247 -6.256 12.733 1.00 89.75 169 LEU A CA 1
ATOM 1295 C C . LEU A 1 169 ? 1.247 -5.948 12.864 1.00 89.75 169 LEU A C 1
ATOM 1297 O O . LEU A 1 169 ? 1.698 -5.304 13.811 1.00 89.75 169 LEU A O 1
ATOM 1301 N N . GLU A 1 170 ? 2.010 -6.438 11.892 1.00 88.19 170 GLU A N 1
ATOM 1302 C CA . GLU A 1 170 ? 3.458 -6.280 11.842 1.00 88.19 170 GLU A CA 1
ATOM 1303 C C . GLU A 1 170 ? 3.836 -4.852 11.443 1.00 88.19 170 GLU A C 1
ATOM 1305 O O . GLU A 1 170 ? 3.095 -4.156 10.747 1.00 88.19 170 GLU A O 1
ATOM 1310 N N . SER A 1 171 ? 5.030 -4.436 11.850 1.00 83.81 171 SER A N 1
ATOM 1311 C CA . SER A 1 171 ? 5.662 -3.217 11.345 1.00 83.81 171 SER A CA 1
ATOM 1312 C C . SER A 1 171 ? 6.849 -3.583 10.461 1.00 83.81 171 SER A C 1
ATOM 1314 O O . SER A 1 171 ? 7.367 -4.694 10.532 1.00 83.81 171 SER A O 1
ATOM 1316 N N . ASN A 1 172 ? 7.349 -2.632 9.677 1.00 73.25 172 ASN A N 1
ATOM 1317 C CA . ASN A 1 172 ? 8.588 -2.806 8.915 1.00 73.25 172 ASN A CA 1
ATOM 1318 C C . ASN A 1 172 ? 9.862 -2.762 9.790 1.00 73.25 172 ASN A C 1
ATOM 1320 O O . ASN A 1 172 ? 10.963 -2.635 9.258 1.00 73.25 172 ASN A O 1
ATOM 1324 N N . ASN A 1 173 ? 9.736 -2.841 11.121 1.00 78.12 173 ASN A N 1
ATOM 1325 C CA . ASN A 1 173 ? 10.867 -2.901 12.035 1.00 78.12 173 ASN A CA 1
ATOM 1326 C C . ASN A 1 173 ? 11.493 -4.311 12.012 1.00 78.12 173 ASN A C 1
ATOM 1328 O O . ASN A 1 173 ? 10.903 -5.244 12.559 1.00 78.12 173 ASN A O 1
ATOM 1332 N N . PRO A 1 174 ? 12.714 -4.481 11.471 1.00 68.38 174 PRO A N 1
ATOM 1333 C CA . PRO A 1 174 ? 13.339 -5.798 11.341 1.00 68.38 174 PRO A CA 1
ATOM 1334 C C . PRO A 1 174 ? 13.726 -6.424 12.690 1.00 68.38 174 PRO A C 1
ATOM 1336 O O . PRO A 1 174 ? 14.048 -7.606 12.747 1.00 68.38 174 PRO A O 1
ATOM 1339 N N . PHE A 1 175 ? 13.706 -5.649 13.778 1.00 74.69 175 PHE A N 1
ATOM 1340 C CA . PHE A 1 175 ? 14.035 -6.120 15.125 1.00 74.69 175 PHE A CA 1
ATOM 1341 C C . PHE A 1 175 ? 12.806 -6.559 15.930 1.00 74.69 175 PHE A C 1
ATOM 1343 O O . PHE A 1 175 ? 12.951 -7.033 17.056 1.00 74.69 175 PHE A O 1
ATOM 1350 N N . ALA A 1 176 ? 11.601 -6.395 15.381 1.00 77.75 176 ALA A N 1
ATOM 1351 C CA . ALA A 1 176 ? 10.351 -6.734 16.044 1.00 77.75 176 ALA A CA 1
ATOM 1352 C C . ALA A 1 176 ? 9.481 -7.582 15.111 1.00 77.75 176 ALA A C 1
ATOM 1354 O O . ALA A 1 176 ? 8.647 -7.061 14.379 1.00 77.75 176 ALA A O 1
ATOM 1355 N N . THR A 1 177 ? 9.694 -8.897 15.151 1.00 80.62 177 THR A N 1
ATOM 1356 C CA . THR A 1 177 ? 8.916 -9.877 14.381 1.00 80.62 177 THR A CA 1
ATOM 1357 C C . THR A 1 177 ? 7.848 -10.504 15.269 1.00 80.62 177 THR A C 1
ATOM 1359 O O . THR A 1 177 ? 8.176 -11.243 16.207 1.00 80.62 177 THR A O 1
ATOM 1362 N N . GLY A 1 178 ? 6.584 -10.205 14.986 1.00 84.75 178 GLY A N 1
ATOM 1363 C CA . GLY A 1 178 ? 5.434 -10.801 15.646 1.00 84.75 178 GLY A CA 1
ATOM 1364 C C . GLY A 1 178 ? 5.127 -12.219 15.166 1.00 84.75 178 GLY A C 1
ATOM 1365 O O . GLY A 1 178 ? 5.872 -12.851 14.411 1.00 84.75 178 GLY A O 1
ATOM 1366 N N . GLU A 1 179 ? 4.026 -12.760 15.676 1.00 85.75 179 GLU A N 1
ATOM 1367 C CA . GLU A 1 179 ? 3.570 -14.113 15.359 1.00 85.75 179 GLU A CA 1
ATOM 1368 C C . GLU A 1 179 ? 3.164 -14.256 13.888 1.00 85.75 179 GLU A C 1
ATOM 1370 O O . GLU A 1 179 ? 3.546 -15.237 13.249 1.00 85.75 179 GLU A O 1
ATOM 1375 N N . ARG A 1 180 ? 2.480 -13.252 13.323 1.00 86.38 180 ARG A N 1
ATOM 1376 C CA . ARG A 1 180 ? 2.021 -13.274 11.927 1.00 86.38 180 ARG A CA 1
ATOM 1377 C C . ARG A 1 180 ? 3.193 -13.380 10.960 1.00 86.38 180 ARG A C 1
ATOM 1379 O O . ARG A 1 180 ? 3.198 -14.270 10.117 1.00 86.38 180 ARG A O 1
ATOM 1386 N N . ALA A 1 181 ? 4.231 -12.560 11.131 1.00 83.19 181 ALA A N 1
ATOM 1387 C CA . ALA A 1 181 ? 5.421 -12.631 10.285 1.00 83.19 181 ALA A CA 1
ATOM 1388 C C . ALA A 1 181 ? 6.129 -13.995 10.377 1.00 83.19 181 ALA A C 1
ATOM 1390 O O . ALA A 1 181 ? 6.563 -14.532 9.357 1.00 83.19 181 ALA A O 1
ATOM 1391 N N . ARG A 1 182 ? 6.219 -14.595 11.574 1.00 82.56 182 ARG A N 1
ATOM 1392 C CA . ARG A 1 182 ? 6.809 -15.938 11.741 1.00 82.56 182 ARG A CA 1
ATOM 1393 C C . ARG A 1 182 ? 5.997 -17.012 11.018 1.00 82.56 182 ARG A C 1
ATOM 1395 O O . ARG A 1 182 ? 6.587 -17.875 10.373 1.00 82.56 182 ARG A O 1
ATOM 1402 N N . LEU A 1 183 ? 4.669 -16.956 11.107 1.00 82.12 183 LEU A N 1
ATOM 1403 C CA . LEU A 1 183 ? 3.777 -17.900 10.430 1.00 82.12 183 LEU A CA 1
ATOM 1404 C C . LEU A 1 183 ? 3.837 -17.756 8.903 1.00 82.12 183 LEU A C 1
ATOM 1406 O O . LEU A 1 183 ? 3.870 -18.769 8.203 1.00 82.12 183 LEU A O 1
ATOM 1410 N N . THR A 1 184 ? 3.933 -16.531 8.381 1.00 76.12 184 THR A N 1
ATOM 1411 C CA . THR A 1 184 ? 4.115 -16.293 6.939 1.00 76.12 184 THR A CA 1
ATOM 1412 C C . THR A 1 184 ? 5.410 -16.922 6.429 1.00 76.12 184 THR A C 1
ATOM 1414 O O . THR A 1 184 ? 5.390 -17.625 5.423 1.00 76.12 184 THR A O 1
ATOM 1417 N N . LEU A 1 185 ? 6.520 -16.765 7.159 1.00 72.88 185 LEU A N 1
ATOM 1418 C CA . LEU A 1 185 ? 7.790 -17.401 6.790 1.00 72.88 185 LEU A CA 1
ATOM 1419 C C . LEU A 1 185 ? 7.699 -18.933 6.810 1.00 72.88 185 LEU A C 1
ATOM 1421 O O . LEU A 1 185 ? 8.276 -19.590 5.950 1.00 72.88 185 LEU A O 1
ATOM 1425 N N . LEU A 1 186 ? 6.957 -19.518 7.758 1.00 72.94 186 LEU A N 1
ATOM 1426 C CA . LEU A 1 186 ? 6.741 -20.968 7.791 1.00 72.94 186 LEU A CA 1
ATOM 1427 C C . LEU A 1 186 ? 5.989 -21.461 6.551 1.00 72.94 186 LEU A C 1
ATOM 1429 O O . LEU A 1 186 ? 6.366 -22.491 6.002 1.00 72.94 186 LEU A O 1
ATOM 1433 N N . ARG A 1 187 ? 4.975 -20.726 6.073 1.00 63.97 187 ARG A N 1
ATOM 1434 C CA . ARG A 1 187 ? 4.258 -21.062 4.831 1.00 63.97 187 ARG A CA 1
ATOM 1435 C C . ARG A 1 187 ? 5.202 -21.133 3.629 1.00 63.97 187 ARG A C 1
ATOM 1437 O O . ARG A 1 187 ? 5.068 -22.051 2.827 1.00 63.97 187 ARG A O 1
ATOM 1444 N N . ASP A 1 188 ? 6.146 -20.203 3.523 1.00 62.97 188 ASP A N 1
ATOM 1445 C CA . ASP A 1 188 ? 7.102 -20.158 2.409 1.00 62.97 188 ASP A CA 1
ATOM 1446 C C . ASP A 1 188 ? 8.193 -21.238 2.503 1.00 62.97 188 ASP A C 1
ATOM 1448 O O . ASP A 1 188 ? 8.788 -21.608 1.491 1.00 62.97 188 ASP A O 1
ATOM 1452 N N . LEU A 1 189 ? 8.436 -21.775 3.703 1.00 65.75 189 LEU A N 1
ATOM 1453 C CA . LEU A 1 189 ? 9.363 -22.887 3.941 1.00 65.75 189 LEU A CA 1
ATOM 1454 C C . LEU A 1 189 ? 8.720 -24.269 3.751 1.00 65.75 189 LEU A C 1
ATOM 1456 O O . LEU A 1 189 ? 9.436 -25.266 3.634 1.00 65.75 189 LEU A O 1
ATOM 1460 N N . LEU A 1 190 ? 7.387 -24.356 3.737 1.00 66.44 190 LEU A N 1
ATOM 1461 C CA . LEU A 1 190 ? 6.675 -25.607 3.499 1.00 66.44 190 LEU A CA 1
ATOM 1462 C C . LEU A 1 190 ? 6.596 -25.901 1.988 1.00 66.44 190 LEU A C 1
ATOM 1464 O O . LEU A 1 190 ? 6.374 -24.985 1.193 1.00 66.44 190 LEU A O 1
ATOM 1468 N N . PRO A 1 191 ? 6.739 -27.173 1.557 1.00 62.34 191 PRO A N 1
ATOM 1469 C CA . PRO A 1 191 ? 6.534 -27.543 0.160 1.00 62.34 191 PRO A CA 1
ATOM 1470 C C . PRO A 1 191 ? 5.151 -27.078 -0.304 1.00 62.34 191 PRO A C 1
ATOM 1472 O O . PRO A 1 191 ? 4.175 -27.239 0.426 1.00 62.34 191 PRO A O 1
ATOM 1475 N N . ARG A 1 192 ? 5.035 -26.517 -1.511 1.00 61.50 192 ARG A N 1
ATOM 1476 C CA . ARG A 1 192 ? 3.725 -26.234 -2.112 1.00 61.50 192 ARG A CA 1
ATOM 1477 C C . ARG A 1 192 ? 3.154 -27.560 -2.615 1.00 61.50 192 ARG A C 1
ATOM 1479 O O . ARG A 1 192 ? 3.659 -28.102 -3.592 1.00 61.50 192 ARG A O 1
ATOM 1486 N N . TRP A 1 193 ? 2.159 -28.110 -1.922 1.00 50.16 193 TRP A N 1
ATOM 1487 C CA . TRP A 1 193 ? 1.450 -29.308 -2.382 1.00 50.16 193 TRP A CA 1
ATOM 1488 C C . TRP A 1 193 ? 0.454 -28.865 -3.460 1.00 50.16 193 TRP A C 1
ATOM 1490 O O . TRP A 1 193 ? -0.375 -27.993 -3.197 1.00 50.16 193 TRP A O 1
ATOM 1500 N N . SER A 1 194 ? 0.621 -29.396 -4.673 1.00 44.62 194 SER A N 1
ATOM 1501 C CA . SER A 1 194 ? -0.234 -29.158 -5.845 1.00 44.62 194 SER A CA 1
ATOM 1502 C C . SER A 1 194 ? -1.553 -29.909 -5.757 1.00 44.62 194 SER A C 1
ATOM 1504 O O . SER A 1 194 ? -1.475 -31.113 -5.415 1.00 44.62 194 SER A O 1
#